Protein AF-0000000076551193 (afdb_homodimer)

Nearest PDB structures (foldseek):
  9kbq-assembly1_B  TM=9.396E-01  e=3.773E-13  Acinetobacter baumannii
  6et6-assembly1_A  TM=8.374E-01  e=7.323E-13  Acinetobacter baumannii
  3hde-assembly2_C  TM=8.849E-01  e=1.249E-10  Enterobacteria phage P21
  4zpu-assembly1_A  TM=8.899E-01  e=4.452E-10  Escherichia coli K-12
  3hde-assembly2_D  TM=8.073E-01  e=5.065E-09  Enterobacteria phage P21

Solvent-accessible surface area (backbone atoms only — not comparable to full-atom values): 15843 Å² total; per-residue (Å²): 116,60,82,75,73,87,42,70,70,29,50,52,53,45,58,35,50,45,23,76,37,52,54,35,41,63,45,99,86,62,49,32,31,30,26,70,64,46,63,53,94,87,44,41,87,81,41,64,57,55,70,69,53,32,51,55,47,46,60,59,66,42,45,63,24,42,51,43,48,28,68,71,46,74,41,93,73,51,66,31,37,50,17,25,49,26,45,50,21,62,76,64,32,60,68,54,47,76,71,29,68,36,45,52,26,43,50,70,63,38,53,73,64,21,40,64,41,40,59,75,68,20,51,60,95,86,40,79,35,68,58,40,42,53,50,24,48,50,32,26,50,38,41,69,41,83,112,118,57,82,75,71,86,41,71,70,27,50,53,53,45,59,36,49,48,23,73,38,52,52,36,42,64,47,98,85,62,49,33,30,29,26,70,66,46,64,52,94,86,44,42,87,82,42,67,58,51,71,69,53,31,50,53,48,47,59,60,66,42,45,63,24,43,51,42,46,27,68,70,44,75,42,94,73,51,64,30,36,51,16,25,49,24,46,49,22,62,75,64,32,58,67,55,48,75,71,30,69,37,46,53,25,42,49,70,63,38,52,73,64,20,38,64,41,40,61,76,67,18,52,60,95,86,40,80,36,68,57,39,43,53,48,25,48,51,32,26,49,38,41,69,40,82,112

pLDDT: mean 94.58, std 5.57, range [53.28, 98.81]

Secondary structure (DSSP, 8-state):
-------HHHHHHHHHHH--EEEEEE-TTS-EEEETTB-STT--TT-B--HHHHHHHHHHHTHHHHHHHHHH--S---HHHHHHHHHHHHHH-HHHHHT-HHHHHHHTT-HHHHHHHGGGG-EETTEE-HHHHHHHHHHHHHHHS--/-------HHHHHHHHHHH--EEEEEE-TTS-EEEETTEESTT--TT-B--HHHHHHHHHHHTHHHHHHHHHH--S---HHHHHHHHHHHHHH-HHHHHT-HHHHHHHTT-HHHHHHHGGGG-EETTEE-HHHHHHHHHHHHHHHS--

InterPro domains:
  IPR002196 Glycoside hydrolase, family 24 [PF00959] (15-139)
  IPR023346 Lysozyme-like domain superfamily [SSF53955] (8-144)
  IPR023347 Lysozyme domain superfamily [G3DSA:1.10.530.40] (1-145)
  IPR033907 Endolysin/autolysin [cd00737] (10-143)
  IPR034690 Endolysin T4 type [MF_04110] (2-147)
  IPR051018 Bacteriophage Glycosyl Hydrolase 24 [PTHR38107] (6-143)

Sequence (294 aa):
MANFTYGDAGLALTKNFEGCVLTAYADQGGVWTIGYGHTGPGVHAGLTITQDQADAFLESDVAGSVACVNRLVTANINQNQFDALVDFVFNLGCASLSQSTLLRYVNTGDFADAATQFLRWDHIRGVVISGLTRRRQAEATLFGTAAMANFTYGDAGLALTKNFEGCVLTAYADQGGVWTIGYGHTGPGVHAGLTITQDQADAFLESDVAGSVACVNRLVTANINQNQFDALVDFVFNLGCASLSQSTLLRYVNTGDFADAATQFLRWDHIRGVVISGLTRRRQAEATLFGTAA

Structure (mmCIF, N/CA/C/O backbone):
data_AF-0000000076551193-model_v1
#
loop_
_entity.id
_entity.type
_entity.pdbx_description
1 polymer Lysozyme
#
loop_
_atom_site.group_PDB
_atom_site.id
_atom_site.type_symbol
_atom_site.label_atom_id
_atom_site.label_alt_id
_atom_site.label_comp_id
_atom_site.label_asym_id
_atom_site.label_entity_id
_atom_site.label_seq_id
_atom_site.pdbx_PDB_ins_code
_atom_site.Cartn_x
_atom_site.Cartn_y
_atom_site.Cartn_z
_atom_site.occupancy
_atom_site.B_iso_or_equiv
_atom_site.auth_seq_id
_atom_site.auth_comp_id
_atom_site.auth_asym_id
_atom_site.auth_atom_id
_atom_site.pdbx_PDB_model_num
ATOM 1 N N . MET A 1 1 ? 0.355 -25.188 -21.297 1 53.28 1 MET A N 1
ATOM 2 C CA . MET A 1 1 ? 0.498 -23.859 -20.703 1 53.28 1 MET A CA 1
ATOM 3 C C . MET A 1 1 ? -0.701 -23.531 -19.812 1 53.28 1 MET A C 1
ATOM 5 O O . MET A 1 1 ? -1.839 -23.859 -20.156 1 53.28 1 MET A O 1
ATOM 9 N N . ALA A 1 2 ? -0.545 -23.391 -18.453 1 64.75 2 ALA A N 1
ATOM 10 C CA . ALA A 1 2 ? -1.722 -23.156 -17.625 1 64.75 2 ALA A CA 1
ATOM 11 C C . ALA A 1 2 ? -2.52 -21.953 -18.125 1 64.75 2 ALA A C 1
ATOM 13 O O . ALA A 1 2 ? -1.968 -21.062 -18.781 1 64.75 2 ALA A O 1
ATOM 14 N N . ASN A 1 3 ? -3.787 -22.031 -18.328 1 88.62 3 ASN A N 1
ATOM 15 C CA . ASN A 1 3 ? -4.684 -20.984 -18.812 1 88.62 3 ASN A CA 1
ATOM 16 C C . ASN A 1 3 ? -5.586 -20.438 -17.719 1 88.62 3 ASN A C 1
ATOM 18 O O . ASN A 1 3 ? -6.805 -20.375 -17.875 1 88.62 3 ASN A O 1
ATOM 22 N N . PHE A 1 4 ? -4.875 -20.047 -16.672 1 96.19 4 PHE A N 1
ATOM 23 C CA . PHE A 1 4 ? -5.652 -19.5 -15.57 1 96.19 4 PHE A CA 1
ATOM 24 C C . PHE A 1 4 ? -6.09 -18.078 -15.859 1 96.19 4 PHE A C 1
ATOM 26 O O . PHE A 1 4 ? -5.492 -17.391 -16.703 1 96.19 4 PHE A O 1
ATOM 33 N N . THR A 1 5 ? -7.199 -17.734 -15.219 1 96.75 5 THR A N 1
ATOM 34 C CA . THR A 1 5 ? -7.613 -16.344 -15.109 1 96.75 5 THR A CA 1
ATOM 35 C C . THR A 1 5 ? -7.453 -15.844 -13.68 1 96.75 5 THR A C 1
ATOM 37 O O . THR A 1 5 ? -7.418 -16.641 -12.734 1 96.75 5 THR A O 1
ATOM 40 N N . TYR A 1 6 ? -7.277 -14.555 -13.633 1 96.62 6 TYR A N 1
ATOM 41 C CA . TYR A 1 6 ? -7.102 -13.984 -12.305 1 96.62 6 TYR A CA 1
ATOM 42 C C . TYR A 1 6 ? -8.383 -14.109 -11.484 1 96.62 6 TYR A C 1
ATOM 44 O O . TYR A 1 6 ? -9.453 -13.672 -11.914 1 96.62 6 TYR A O 1
ATOM 52 N N . GLY A 1 7 ? -8.258 -14.75 -10.328 1 96.38 7 GLY A N 1
ATOM 53 C CA . GLY A 1 7 ? -9.438 -15.062 -9.531 1 96.38 7 GLY A CA 1
ATOM 54 C C . GLY A 1 7 ? -9.805 -13.961 -8.555 1 96.38 7 GLY A C 1
ATOM 55 O O . GLY A 1 7 ? -9.078 -12.977 -8.422 1 96.38 7 GLY A O 1
ATOM 56 N N . ASP A 1 8 ? -10.914 -14.18 -7.816 1 94.94 8 ASP A N 1
ATOM 57 C CA . ASP A 1 8 ? -11.445 -13.195 -6.879 1 94.94 8 ASP A CA 1
ATOM 58 C C . ASP A 1 8 ? -10.492 -12.984 -5.703 1 94.94 8 ASP A C 1
ATOM 60 O O . ASP A 1 8 ? -10.344 -11.867 -5.211 1 94.94 8 ASP A O 1
ATOM 64 N N . ALA A 1 9 ? -9.859 -14.062 -5.25 1 95.88 9 ALA A N 1
ATOM 65 C CA . ALA A 1 9 ? -8.93 -13.953 -4.125 1 95.88 9 ALA A CA 1
ATOM 66 C C . ALA A 1 9 ? -7.719 -13.102 -4.488 1 95.88 9 ALA A C 1
ATOM 68 O O . ALA A 1 9 ? -7.258 -12.297 -3.676 1 95.88 9 ALA A O 1
ATOM 69 N N . GLY A 1 10 ? -7.219 -13.32 -5.699 1 96.56 10 GLY A N 1
ATOM 70 C CA . GLY A 1 10 ? -6.113 -12.5 -6.176 1 96.56 10 GLY A CA 1
ATOM 71 C C . GLY A 1 10 ? -6.477 -11.031 -6.309 1 96.56 10 GLY A C 1
ATOM 72 O O . GLY A 1 10 ? -5.719 -10.156 -5.875 1 96.56 10 GLY A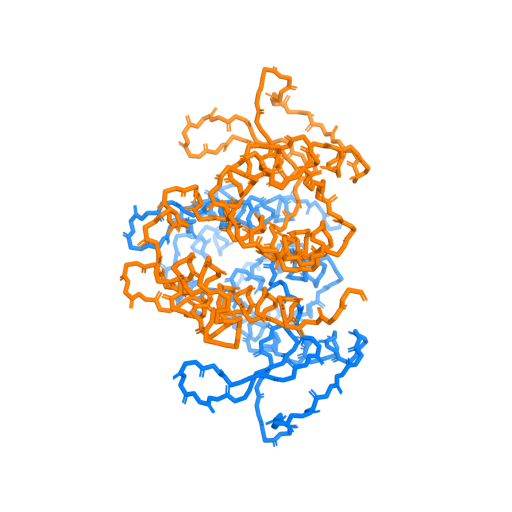 O 1
ATOM 73 N N . LEU A 1 11 ? -7.66 -10.836 -6.867 1 95 11 LEU A N 1
ATOM 74 C CA . LEU A 1 11 ? -8.125 -9.461 -7.047 1 95 11 LEU A CA 1
ATOM 75 C C . LEU A 1 11 ? -8.297 -8.773 -5.703 1 95 11 LEU A C 1
ATOM 77 O O . LEU A 1 11 ? -7.91 -7.609 -5.543 1 95 11 LEU A O 1
ATOM 81 N N . ALA A 1 12 ? -8.852 -9.43 -4.758 1 93.56 12 ALA A N 1
ATOM 82 C CA . ALA A 1 12 ? -9.023 -8.875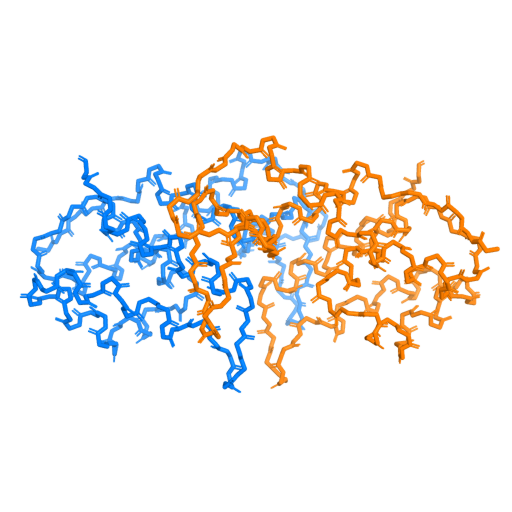 -3.414 1 93.56 12 ALA A CA 1
ATOM 83 C C . ALA A 1 12 ? -7.676 -8.547 -2.779 1 93.56 12 ALA A C 1
ATOM 85 O O . ALA A 1 12 ? -7.523 -7.508 -2.137 1 93.56 12 ALA A O 1
ATOM 86 N N . LEU A 1 13 ? -6.73 -9.398 -2.982 1 94.62 13 LEU A N 1
ATOM 87 C CA . LEU A 1 13 ? -5.387 -9.188 -2.459 1 94.62 13 LEU A CA 1
ATOM 88 C C . LEU A 1 13 ? -4.762 -7.934 -3.062 1 94.62 13 LEU A C 1
ATOM 90 O O . LEU A 1 13 ? -4.246 -7.082 -2.334 1 94.62 13 LEU A O 1
ATOM 94 N N . THR A 1 14 ? -4.852 -7.773 -4.371 1 94.88 14 THR A N 1
ATOM 95 C CA . THR A 1 14 ? -4.266 -6.629 -5.059 1 94.88 14 THR A CA 1
ATOM 96 C C . THR A 1 14 ? -4.926 -5.332 -4.598 1 94.88 14 THR A C 1
ATOM 98 O O . THR A 1 14 ? -4.238 -4.355 -4.285 1 94.88 14 THR A O 1
ATOM 101 N N . LYS A 1 15 ? -6.199 -5.309 -4.461 1 92.31 15 LYS A N 1
ATOM 102 C CA . LYS A 1 15 ? -6.934 -4.113 -4.051 1 92.31 15 LYS A CA 1
ATOM 103 C C . LYS A 1 15 ? -6.57 -3.707 -2.627 1 92.31 15 LYS A C 1
ATOM 105 O O . LYS A 1 15 ? -6.531 -2.516 -2.307 1 92.31 15 LYS A O 1
ATOM 110 N N . ASN A 1 16 ? -6.277 -4.688 -1.853 1 90 16 ASN A N 1
ATOM 111 C CA . ASN A 1 16 ? -5.949 -4.469 -0.448 1 90 16 ASN A CA 1
ATOM 112 C C . ASN A 1 16 ? -4.645 -3.691 -0.293 1 90 16 ASN A C 1
ATOM 114 O O . ASN A 1 16 ? -4.469 -2.959 0.681 1 90 16 ASN A O 1
ATOM 118 N N . PHE A 1 17 ? -3.732 -3.77 -1.259 1 89.56 17 PHE A N 1
ATOM 119 C CA . PHE A 1 17 ? -2.391 -3.246 -1.032 1 89.56 17 PHE A CA 1
ATOM 120 C C . PHE A 1 17 ? -2.092 -2.092 -1.981 1 89.56 17 PHE A C 1
ATOM 122 O O . PHE A 1 17 ? -1.15 -1.329 -1.762 1 89.56 17 PHE A O 1
ATOM 129 N N . GLU A 1 18 ? -2.748 -1.893 -3.068 1 83.75 18 GLU A N 1
ATOM 130 C CA . GLU A 1 18 ? -2.383 -0.887 -4.062 1 83.75 18 GLU A CA 1
ATOM 131 C C . GLU A 1 18 ? -2.902 0.492 -3.668 1 83.75 18 GLU A C 1
ATOM 133 O O . GLU A 1 18 ? -2.338 1.513 -4.066 1 83.75 18 GLU A O 1
ATOM 138 N N . GLY A 1 19 ? -3.84 0.679 -2.844 1 87.75 19 GLY A N 1
ATOM 139 C CA . GLY A 1 19 ? -4.57 1.922 -2.66 1 87.75 19 GLY A CA 1
ATOM 140 C C . GLY A 1 19 ? -5.238 2.414 -3.93 1 87.75 19 GLY A C 1
ATOM 141 O O . GLY A 1 19 ? -4.777 2.119 -5.035 1 87.75 19 GLY A O 1
ATOM 142 N N . CYS A 1 20 ? -6.293 3.113 -3.857 1 91.75 20 CYS A N 1
ATOM 143 C CA . CYS A 1 20 ? -7.098 3.553 -4.992 1 91.75 20 CYS A CA 1
ATOM 144 C C . CYS A 1 20 ? -7.359 5.051 -4.926 1 91.75 20 CYS A C 1
ATOM 146 O O . CYS A 1 20 ? -7.672 5.586 -3.859 1 91.75 20 CYS A O 1
ATOM 148 N N . VAL A 1 21 ? -7.082 5.734 -6.062 1 93.38 21 VAL A N 1
ATOM 149 C CA . VAL A 1 21 ? -7.379 7.156 -6.195 1 93.38 21 VAL A CA 1
ATOM 150 C C . VAL A 1 21 ? -8.391 7.367 -7.32 1 93.38 21 VAL A C 1
ATOM 152 O O . VAL A 1 21 ? -8.102 7.078 -8.484 1 93.38 21 VAL A O 1
ATOM 155 N N . LEU A 1 22 ? -9.539 7.969 -6.984 1 94.75 22 LEU A N 1
ATOM 156 C CA . LEU A 1 22 ? -10.648 7.977 -7.934 1 94.75 22 LEU A CA 1
ATOM 157 C C . LEU A 1 22 ? -10.641 9.258 -8.766 1 94.75 22 LEU A C 1
ATOM 159 O O . LEU A 1 22 ? -11.484 9.43 -9.648 1 94.75 22 LEU A O 1
ATOM 163 N N . THR A 1 23 ? -9.688 10.086 -8.508 1 93.94 23 THR A N 1
ATOM 164 C CA . THR A 1 23 ? -9.461 11.273 -9.328 1 93.94 23 THR A CA 1
ATOM 165 C C . THR A 1 23 ? -8.078 11.234 -9.961 1 93.94 23 THR A C 1
ATOM 167 O O . THR A 1 23 ? -7.074 11 -9.281 1 93.94 23 THR A O 1
ATOM 170 N N . ALA A 1 24 ? -8.07 11.484 -11.289 1 96 24 ALA A N 1
ATOM 171 C CA . ALA A 1 24 ? -6.809 11.383 -12.016 1 96 24 ALA A CA 1
ATOM 172 C C . ALA A 1 24 ? -5.797 12.406 -11.516 1 96 24 ALA A C 1
ATOM 174 O O . ALA A 1 24 ? -6.168 13.516 -11.133 1 96 24 ALA A O 1
ATOM 175 N N . TYR A 1 25 ? -4.59 11.992 -11.539 1 92 25 TYR A N 1
ATOM 176 C CA . TYR A 1 25 ? -3.482 12.875 -11.172 1 92 25 TYR A CA 1
ATOM 177 C C . TYR A 1 25 ? -2.275 12.633 -12.07 1 92 25 TYR A C 1
ATOM 179 O O . TYR A 1 25 ? -2.133 11.555 -12.648 1 92 25 TYR A O 1
ATOM 187 N N . ALA A 1 26 ? -1.478 13.625 -12.219 1 91.5 26 ALA A N 1
ATOM 188 C CA . ALA A 1 26 ? -0.229 13.461 -12.961 1 91.5 26 ALA A CA 1
ATOM 189 C C . ALA A 1 26 ? 0.893 12.977 -12.047 1 91.5 26 ALA A C 1
ATOM 191 O O . ALA A 1 26 ? 1.192 13.617 -11.031 1 91.5 26 ALA A O 1
ATOM 192 N N . ASP A 1 27 ? 1.504 11.875 -12.469 1 87.06 27 ASP A N 1
ATOM 193 C CA . ASP A 1 27 ? 2.619 11.398 -11.656 1 87.06 27 ASP A CA 1
ATOM 194 C C . ASP A 1 27 ? 3.875 12.234 -11.906 1 87.06 27 ASP A C 1
ATOM 196 O O . ASP A 1 27 ? 3.809 13.297 -12.516 1 87.06 27 ASP A O 1
ATOM 200 N N . GLN A 1 28 ? 4.969 11.836 -11.344 1 80.94 28 GLN A N 1
ATOM 201 C CA . GLN A 1 28 ? 6.188 12.633 -11.406 1 80.94 28 GLN A CA 1
ATOM 202 C C . GLN A 1 28 ? 6.684 12.766 -12.844 1 80.94 28 GLN A C 1
ATOM 204 O O . GLN A 1 28 ? 7.387 13.719 -13.18 1 80.94 28 GLN A O 1
ATOM 209 N N . GLY A 1 29 ? 6.297 11.805 -13.703 1 84.62 29 GLY A N 1
ATOM 210 C CA . GLY A 1 29 ? 6.672 11.844 -15.109 1 84.62 29 GLY A CA 1
ATOM 211 C C . GLY A 1 29 ? 5.66 12.562 -15.977 1 84.62 29 GLY A C 1
ATOM 212 O O . GLY A 1 29 ? 5.832 12.664 -17.188 1 84.62 29 GLY A O 1
ATOM 213 N N . GLY A 1 30 ? 4.617 12.992 -15.367 1 89.44 30 GLY A N 1
ATOM 214 C CA . GLY A 1 30 ? 3.59 13.711 -16.094 1 89.44 30 GLY A CA 1
ATOM 215 C C . GLY A 1 30 ? 2.537 12.797 -16.703 1 89.44 30 GLY A C 1
ATOM 216 O O . GLY A 1 30 ? 1.694 13.25 -17.484 1 89.44 30 GLY A O 1
ATOM 217 N N . VAL A 1 31 ? 2.633 11.586 -16.391 1 92.56 31 VAL A N 1
ATOM 218 C CA . VAL A 1 31 ? 1.66 10.633 -16.922 1 92.56 31 VAL A CA 1
ATOM 219 C C . VAL A 1 31 ? 0.422 10.617 -16.031 1 92.56 31 VAL A C 1
ATOM 221 O O . VAL A 1 31 ? 0.525 10.414 -14.812 1 92.56 31 VAL A O 1
ATOM 224 N N . TRP A 1 32 ? -0.716 10.836 -16.625 1 95.56 32 TRP A N 1
ATOM 225 C CA . TRP A 1 32 ? -1.964 10.805 -15.867 1 95.56 32 TRP A CA 1
ATOM 226 C C . TRP A 1 32 ? -2.305 9.383 -15.43 1 95.56 32 TRP A C 1
ATOM 228 O O . TRP A 1 32 ? -2.264 8.453 -16.234 1 95.56 32 TRP A O 1
ATOM 238 N N . THR A 1 33 ? -2.586 9.25 -14.125 1 95.12 33 THR A N 1
ATOM 239 C CA . THR A 1 33 ? -2.814 7.973 -13.461 1 95.12 33 THR A CA 1
ATOM 240 C C . THR A 1 33 ? -4.117 8 -12.664 1 95.12 33 THR A C 1
ATOM 242 O O . THR A 1 33 ? -4.535 9.055 -12.188 1 95.12 33 THR A O 1
ATOM 245 N N . ILE A 1 34 ? -4.82 6.848 -12.617 1 95.75 34 ILE A N 1
ATOM 246 C CA . ILE A 1 34 ? -6.086 6.812 -11.891 1 95.75 34 ILE A CA 1
ATOM 247 C C . ILE A 1 34 ? -6.344 5.398 -11.383 1 95.75 34 ILE A C 1
ATOM 249 O O . ILE A 1 34 ? -5.727 4.438 -11.852 1 95.75 34 ILE A O 1
ATOM 253 N N . GLY A 1 35 ? -7.203 5.305 -10.336 1 94.94 35 GLY A N 1
ATOM 254 C CA . GLY A 1 35 ? -7.508 3.994 -9.781 1 94.94 35 GLY A CA 1
ATOM 255 C C . GLY A 1 35 ? -6.328 3.357 -9.078 1 94.94 35 GLY A C 1
ATOM 256 O O . GLY A 1 35 ? -5.703 3.979 -8.211 1 94.94 35 GLY A O 1
ATOM 257 N N . TYR A 1 36 ? -6.07 2.143 -9.453 1 93.38 36 TYR A N 1
ATOM 258 C CA . TYR A 1 36 ? -5 1.37 -8.828 1 93.38 36 TYR A CA 1
ATOM 259 C C . TYR A 1 36 ? -3.693 1.528 -9.586 1 93.38 36 TYR A C 1
ATOM 261 O O . TYR A 1 36 ? -2.859 0.62 -9.602 1 93.38 36 TYR A O 1
ATOM 269 N N . GLY A 1 37 ? -3.641 2.701 -10.43 1 92.12 37 GLY A N 1
ATOM 270 C CA . GLY A 1 37 ? -2.443 2.969 -11.211 1 92.12 37 GLY A CA 1
ATOM 271 C C . GLY A 1 37 ? -2.672 2.873 -12.703 1 92.12 37 GLY A C 1
ATOM 272 O O . GLY A 1 37 ? -1.719 2.795 -13.484 1 92.12 37 GLY A O 1
ATOM 273 N N . HIS A 1 38 ? -3.9 2.885 -13.047 1 94.81 38 HIS A N 1
ATOM 274 C CA . HIS A 1 38 ? -4.277 2.781 -14.453 1 94.81 38 HIS A CA 1
ATOM 275 C C . HIS A 1 38 ? -3.869 4.031 -15.227 1 94.81 38 HIS A C 1
ATOM 277 O O . HIS A 1 38 ? -4.102 5.152 -14.766 1 94.81 38 HIS A O 1
ATOM 283 N N . THR A 1 39 ? -3.178 3.799 -16.359 1 95.12 39 TH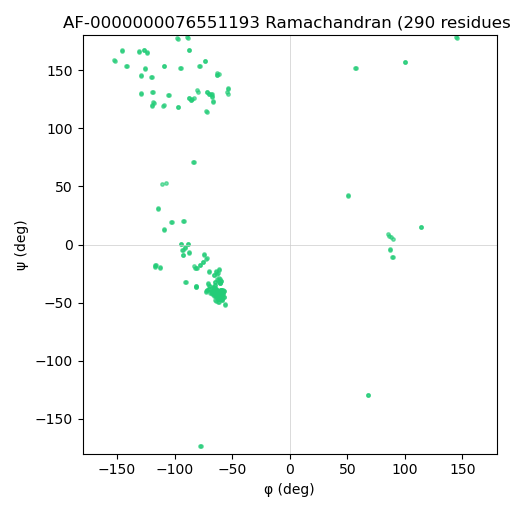R A N 1
ATOM 284 C CA . THR A 1 39 ? -2.791 4.871 -17.266 1 95.12 39 THR A CA 1
ATOM 285 C C . THR A 1 39 ? -3.258 4.574 -18.688 1 95.12 39 THR A C 1
ATOM 287 O O . THR A 1 39 ? -3.736 3.475 -18.969 1 95.12 39 THR A O 1
ATOM 290 N N . GLY A 1 40 ? -3.193 5.59 -19.578 1 93.62 40 GLY A N 1
ATOM 291 C CA . GLY A 1 40 ? -3.572 5.426 -20.969 1 93.62 40 GLY A CA 1
ATOM 292 C C . GLY A 1 40 ? -4.242 6.652 -21.562 1 93.62 40 GLY A C 1
ATOM 293 O O . GLY A 1 40 ? -4.445 7.648 -20.859 1 93.62 40 GLY A O 1
ATOM 294 N N . PRO A 1 41 ? -4.582 6.594 -22.797 1 93.5 41 PRO A N 1
ATOM 295 C CA . PRO A 1 41 ? -5.121 7.75 -23.516 1 93.5 41 PRO A CA 1
ATOM 296 C C . PRO A 1 41 ? -6.434 8.258 -22.922 1 93.5 41 PRO A C 1
ATOM 298 O O . PRO A 1 41 ? -6.762 9.438 -23.047 1 93.5 41 PRO A O 1
ATOM 301 N N . GLY A 1 42 ? -7.098 7.477 -22.25 1 94.62 42 GLY A N 1
ATOM 302 C CA . GLY A 1 42 ? -8.375 7.879 -21.688 1 94.62 42 GLY A CA 1
ATOM 303 C C . GLY A 1 42 ? -8.25 8.539 -20.312 1 94.62 42 GLY A C 1
ATOM 304 O O . GLY A 1 42 ? -9.227 9.055 -19.781 1 94.62 42 GLY A O 1
ATOM 305 N N . VAL A 1 43 ? -7.09 8.547 -19.75 1 97 43 VAL A N 1
ATOM 306 C CA . VAL A 1 43 ? -6.855 9.141 -18.438 1 97 43 VAL A CA 1
ATOM 307 C C . VAL A 1 43 ? -6.316 10.562 -18.609 1 97 43 VAL A C 1
ATOM 309 O O . VAL A 1 43 ? -5.262 10.766 -19.219 1 97 43 VAL A O 1
ATOM 312 N N . HIS A 1 44 ? -7.023 11.477 -18.141 1 96.56 44 HIS A N 1
ATOM 313 C CA . HIS A 1 44 ? -6.68 12.883 -18.328 1 96.56 44 HIS A CA 1
ATOM 314 C C . HIS A 1 44 ? -7.074 13.711 -17.125 1 96.56 44 HIS A C 1
ATOM 316 O O . HIS A 1 44 ? -7.812 13.242 -16.25 1 96.56 44 HIS A O 1
ATOM 322 N N . ALA A 1 45 ? -6.559 14.938 -17.094 1 94.25 45 ALA A N 1
ATOM 323 C CA . ALA A 1 45 ? -6.863 15.859 -16 1 94.25 45 ALA A CA 1
ATOM 324 C C . ALA A 1 45 ? -8.375 16 -15.812 1 94.25 45 ALA A C 1
ATOM 326 O O . ALA A 1 45 ? -9.117 16.141 -16.781 1 94.25 45 ALA A O 1
ATOM 327 N N . GLY A 1 46 ? -8.781 15.93 -14.508 1 94.81 46 GLY A N 1
ATOM 328 C CA . GLY A 1 46 ? -10.18 16.172 -14.188 1 94.81 46 GLY A CA 1
ATOM 329 C C . GLY A 1 46 ? -11.023 14.906 -14.242 1 94.81 46 GLY A C 1
ATOM 330 O O . GLY A 1 46 ? -12.156 14.898 -13.766 1 94.81 46 GLY A O 1
ATOM 331 N N . LEU A 1 47 ? -10.5 13.844 -14.75 1 96.5 47 LEU A N 1
ATOM 332 C CA . LEU A 1 47 ? -11.242 12.594 -14.812 1 96.5 47 LEU A CA 1
ATOM 333 C C . LEU A 1 47 ? -11.477 12.031 -13.414 1 96.5 47 LEU A C 1
ATOM 335 O O . LEU A 1 47 ? -10.555 11.969 -12.602 1 96.5 47 LEU A O 1
ATOM 339 N N . THR A 1 48 ? -12.695 11.742 -13.117 1 96.88 48 THR A N 1
ATOM 340 C CA . THR A 1 48 ? -13.078 11.008 -11.922 1 96.88 48 THR A CA 1
ATOM 341 C C . THR A 1 48 ? -13.797 9.711 -12.289 1 96.88 48 THR A C 1
ATOM 343 O O . THR A 1 48 ? -14.492 9.648 -13.305 1 96.88 48 THR A O 1
ATOM 346 N N . ILE A 1 49 ? -13.562 8.719 -11.523 1 96.81 49 ILE A N 1
ATOM 347 C CA . ILE A 1 49 ? -14.195 7.434 -11.805 1 96.81 49 ILE A CA 1
ATOM 348 C C . ILE A 1 49 ? -14.844 6.891 -10.531 1 96.81 49 ILE A C 1
ATOM 350 O O . ILE A 1 49 ? -14.594 7.398 -9.438 1 96.81 49 ILE A O 1
ATOM 354 N N . THR A 1 50 ? -15.711 5.867 -10.727 1 96.94 50 THR A N 1
ATOM 355 C CA . THR A 1 50 ? -16.281 5.137 -9.609 1 96.94 50 THR A CA 1
ATOM 356 C C . THR A 1 50 ? -15.375 3.986 -9.188 1 96.94 50 THR A C 1
ATOM 358 O O . THR A 1 50 ? -14.453 3.621 -9.914 1 96.94 50 THR A O 1
ATOM 361 N N . GLN A 1 51 ? -15.672 3.422 -8.008 1 93.38 51 GLN A N 1
ATOM 362 C CA . GLN A 1 51 ? -14.922 2.254 -7.559 1 93.38 51 GLN A CA 1
ATOM 363 C C . GLN A 1 51 ? -15.07 1.093 -8.539 1 93.38 51 GLN A C 1
ATOM 365 O O . GLN A 1 51 ? -14.109 0.364 -8.789 1 93.38 51 GLN A O 1
ATOM 370 N N . ASP A 1 52 ? -16.281 0.912 -9.055 1 95.31 52 ASP A N 1
ATOM 371 C CA . ASP A 1 52 ? -16.516 -0.163 -10.016 1 95.31 52 ASP A CA 1
ATOM 372 C C . ASP A 1 52 ? -15.648 0.004 -11.258 1 95.31 52 ASP A C 1
ATOM 374 O O . ASP A 1 52 ? -15.117 -0.974 -11.789 1 95.31 52 ASP A O 1
ATOM 378 N N . GLN A 1 53 ? -15.516 1.201 -11.68 1 96.5 53 GLN A N 1
ATOM 379 C CA . GLN A 1 53 ? -14.664 1.477 -12.836 1 96.5 53 GLN A CA 1
ATOM 380 C C . GLN A 1 53 ? -13.195 1.218 -12.508 1 96.5 53 GLN A C 1
ATOM 382 O O . GLN A 1 53 ? -12.461 0.661 -13.328 1 96.5 53 GLN A O 1
ATOM 387 N N . ALA A 1 54 ? -12.789 1.633 -11.359 1 95.75 54 ALA A N 1
ATOM 388 C CA . ALA A 1 54 ? -11.422 1.361 -10.922 1 95.75 54 ALA A CA 1
ATOM 389 C C . ALA A 1 54 ? -11.141 -0.138 -10.906 1 95.75 54 ALA A C 1
ATOM 391 O O . ALA A 1 54 ? -10.07 -0.578 -11.336 1 95.75 54 ALA A O 1
ATOM 392 N N . ASP A 1 55 ? -12.18 -0.876 -10.469 1 93.5 55 ASP A N 1
ATOM 393 C CA . ASP A 1 55 ? -12.031 -2.328 -10.414 1 93.5 55 ASP A CA 1
ATOM 394 C C . ASP A 1 55 ? -11.914 -2.916 -11.82 1 93.5 55 ASP A C 1
ATOM 396 O O . ASP A 1 55 ? -11.117 -3.826 -12.055 1 93.5 55 ASP A O 1
ATOM 400 N N . ALA A 1 56 ? -12.656 -2.42 -12.734 1 94.81 56 ALA A N 1
ATOM 401 C CA . ALA A 1 56 ? -12.586 -2.885 -14.117 1 94.81 56 ALA A CA 1
ATOM 402 C C . ALA A 1 56 ? -11.227 -2.562 -14.734 1 94.81 56 ALA A C 1
ATOM 404 O O . ALA A 1 56 ? -10.664 -3.379 -15.469 1 94.81 56 ALA A O 1
ATOM 405 N N . PHE A 1 57 ? -10.68 -1.341 -14.453 1 95.94 57 PHE A N 1
ATOM 406 C CA . PHE A 1 57 ? -9.344 -0.98 -14.922 1 95.94 57 PHE A CA 1
ATOM 407 C C . PHE A 1 57 ? -8.305 -1.949 -14.375 1 95.94 57 PHE A C 1
ATOM 409 O O . PHE A 1 57 ? -7.406 -2.381 -15.102 1 95.94 57 PHE A O 1
ATOM 416 N N . LEU A 1 58 ? -8.484 -2.287 -13.102 1 94.94 58 LEU A N 1
ATOM 417 C CA . LEU A 1 58 ? -7.523 -3.195 -12.477 1 94.94 58 LEU A CA 1
ATOM 418 C C . LEU A 1 58 ? -7.531 -4.555 -13.172 1 94.94 58 LEU A C 1
ATOM 420 O O . LEU A 1 58 ? -6.469 -5.133 -13.422 1 94.94 58 LEU A O 1
ATOM 424 N N . GLU A 1 59 ? -8.695 -5.055 -13.508 1 94.12 59 GLU A N 1
ATOM 425 C CA . GLU A 1 59 ? -8.805 -6.336 -14.195 1 94.12 59 GLU A CA 1
ATOM 426 C C . GLU A 1 59 ? -8.062 -6.309 -15.531 1 94.12 59 GLU A C 1
ATOM 428 O O . GLU A 1 59 ? -7.402 -7.281 -15.906 1 94.12 59 GLU A O 1
ATOM 433 N N . SER A 1 60 ? -8.188 -5.207 -16.172 1 95 60 SER A N 1
ATOM 434 C CA . SER A 1 60 ? -7.477 -5.059 -17.438 1 95 60 SER A CA 1
ATOM 435 C C . SER A 1 60 ? -5.977 -4.914 -17.219 1 95 60 SER A C 1
ATOM 437 O O . SER A 1 60 ? -5.176 -5.473 -17.969 1 95 60 SER A O 1
ATOM 439 N N . ASP A 1 61 ? -5.613 -4.211 -16.219 1 95.44 61 ASP A N 1
ATOM 440 C CA . ASP A 1 61 ? -4.219 -3.873 -15.961 1 95.44 61 ASP A CA 1
ATOM 441 C C . ASP A 1 61 ? -3.428 -5.105 -15.523 1 95.44 61 ASP A C 1
ATOM 443 O O . ASP A 1 61 ? -2.207 -5.148 -15.68 1 95.44 61 ASP A O 1
ATOM 447 N N . VAL A 1 62 ? -4.133 -6.121 -14.992 1 96.88 62 VAL A N 1
ATOM 448 C CA . VAL A 1 62 ? -3.412 -7.285 -14.492 1 96.88 62 VAL A CA 1
ATOM 449 C C . VAL A 1 62 ? -3.215 -8.297 -15.617 1 96.88 62 VAL A C 1
ATOM 451 O O . VAL A 1 62 ? -2.576 -9.336 -15.422 1 96.88 62 VAL A O 1
ATOM 454 N N . ALA A 1 63 ? -3.662 -8.047 -16.844 1 96.56 63 ALA A N 1
ATOM 455 C CA . ALA A 1 63 ? -3.615 -8.992 -17.953 1 96.56 63 ALA A CA 1
ATOM 456 C C . ALA A 1 63 ? -2.176 -9.375 -18.281 1 96.56 63 ALA A C 1
ATOM 458 O O . ALA A 1 63 ? -1.887 -10.531 -18.594 1 96.56 63 ALA A O 1
ATOM 459 N N . GLY A 1 64 ? -1.287 -8.414 -18.281 1 97.25 64 GLY A N 1
ATOM 460 C CA . GLY A 1 64 ? 0.114 -8.711 -18.531 1 97.25 64 GLY A CA 1
ATOM 461 C C . GLY A 1 64 ? 0.723 -9.633 -17.484 1 97.25 64 GLY A C 1
ATOM 462 O O . GLY A 1 64 ? 1.504 -10.523 -17.812 1 97.25 64 GLY A O 1
ATOM 463 N N . SER A 1 65 ? 0.354 -9.391 -16.25 1 98.19 65 SER A N 1
ATOM 464 C CA . SER A 1 65 ? 0.827 -10.25 -15.164 1 98.19 65 SER A CA 1
ATOM 465 C C . SER A 1 65 ? 0.276 -11.664 -15.297 1 98.19 65 SER A C 1
ATOM 467 O O . SER A 1 65 ? 0.998 -12.641 -15.078 1 98.19 65 SER A O 1
ATOM 469 N N . VAL A 1 66 ? -1.029 -11.719 -15.672 1 98.38 66 VAL A N 1
ATOM 470 C CA . VAL A 1 66 ? -1.673 -13.008 -15.891 1 98.38 66 VAL A CA 1
ATOM 471 C C . VAL A 1 66 ? -0.945 -13.766 -17 1 98.38 66 VAL A C 1
ATOM 473 O O . VAL A 1 66 ? -0.589 -14.93 -16.844 1 98.38 66 VAL A O 1
ATOM 476 N N . ALA A 1 67 ? -0.668 -13.102 -18.062 1 98.19 67 ALA A N 1
ATOM 477 C CA . ALA A 1 67 ? 0.02 -13.719 -19.203 1 98.19 67 ALA A CA 1
ATOM 478 C C . ALA A 1 67 ? 1.423 -14.172 -18.812 1 98.19 67 ALA A C 1
ATOM 480 O O . ALA A 1 67 ? 1.863 -15.258 -19.203 1 98.19 67 ALA A O 1
ATOM 481 N N . CYS A 1 68 ? 2.076 -13.391 -18.047 1 98.5 68 CYS A N 1
ATOM 482 C CA . CYS A 1 68 ? 3.43 -13.695 -17.594 1 98.5 68 CYS A CA 1
ATOM 483 C C . CYS A 1 68 ? 3.451 -14.969 -16.766 1 98.5 68 CYS A C 1
ATOM 485 O O . CYS A 1 68 ? 4.25 -15.875 -17.031 1 98.5 68 CYS A O 1
ATOM 487 N N . VAL A 1 69 ? 2.549 -15.023 -15.797 1 98.69 69 VAL A N 1
ATOM 488 C CA . VAL A 1 69 ? 2.525 -16.188 -14.914 1 98.69 69 VAL A CA 1
ATOM 489 C C . VAL A 1 69 ? 2.129 -17.422 -15.703 1 98.69 69 VAL A C 1
ATOM 491 O O . VAL A 1 69 ? 2.727 -18.5 -15.539 1 98.69 69 VAL A O 1
ATOM 494 N N . ASN A 1 70 ? 1.176 -17.297 -16.625 1 98.56 70 ASN A N 1
ATOM 495 C CA . ASN A 1 70 ? 0.771 -18.422 -17.469 1 98.56 70 ASN A CA 1
ATOM 496 C C . ASN A 1 70 ? 1.926 -18.906 -18.328 1 98.56 70 ASN A C 1
ATOM 498 O O . ASN A 1 70 ? 2.035 -20.109 -18.594 1 98.56 70 ASN A O 1
ATOM 502 N N . ARG A 1 71 ? 2.781 -18.031 -18.672 1 98.19 71 ARG A N 1
ATOM 503 C CA . ARG A 1 71 ? 3.906 -18.391 -19.531 1 98.19 71 ARG A CA 1
ATOM 504 C C . ARG A 1 71 ? 5.027 -19.031 -18.734 1 98.19 71 ARG A C 1
ATOM 506 O O . ARG A 1 71 ? 5.641 -20 -19.188 1 98.19 71 ARG A O 1
ATOM 513 N N . LEU A 1 72 ? 5.277 -18.609 -17.531 1 98.44 72 LEU A N 1
ATOM 514 C CA . LEU A 1 72 ? 6.484 -18.969 -16.797 1 98.44 72 LEU A CA 1
ATOM 515 C C . LEU A 1 72 ? 6.254 -20.234 -15.961 1 98.44 72 LEU A C 1
ATOM 517 O O . LEU A 1 72 ? 7.191 -20.984 -15.695 1 98.44 72 LEU A O 1
ATOM 521 N N . VAL A 1 73 ? 5.004 -20.391 -15.5 1 98.5 73 VAL A N 1
ATOM 522 C CA . VAL A 1 73 ? 4.734 -21.5 -14.594 1 98.5 73 VAL A CA 1
ATOM 523 C C . VAL A 1 73 ? 4.422 -22.766 -15.398 1 98.5 73 VAL A C 1
ATOM 525 O O . VAL A 1 73 ? 3.506 -22.766 -16.219 1 98.5 73 VAL A O 1
ATOM 528 N N . THR A 1 74 ? 5.184 -23.812 -15.109 1 97.81 74 THR A N 1
ATOM 529 C CA . THR A 1 74 ? 5.027 -25.047 -15.859 1 97.81 74 THR A CA 1
ATOM 530 C C . THR A 1 74 ? 4.477 -26.156 -14.969 1 97.81 74 THR A C 1
ATOM 532 O O . THR A 1 74 ? 3.988 -27.172 -15.461 1 97.81 74 THR A O 1
ATOM 535 N N . ALA A 1 75 ? 4.594 -26.016 -13.688 1 97.31 75 ALA A N 1
ATOM 536 C CA . ALA A 1 75 ? 4.07 -27 -12.758 1 97.31 75 ALA A CA 1
ATOM 537 C C . ALA A 1 75 ? 2.549 -26.938 -12.672 1 97.31 75 ALA A C 1
ATOM 539 O O . ALA A 1 75 ? 1.947 -25.938 -13.078 1 97.31 75 ALA A O 1
ATOM 540 N N . ASN A 1 76 ? 1.96 -28.031 -12.234 1 96.69 76 ASN A N 1
ATOM 541 C CA . ASN A 1 76 ? 0.541 -27.984 -11.898 1 96.69 76 ASN A CA 1
ATOM 542 C C . ASN A 1 76 ? 0.289 -27.219 -10.609 1 96.69 76 ASN A C 1
ATOM 544 O O . ASN A 1 76 ? 0.725 -27.641 -9.531 1 96.69 76 ASN A O 1
ATOM 548 N N . ILE A 1 77 ? -0.403 -26.109 -10.773 1 97.75 77 ILE A N 1
ATOM 549 C CA . ILE A 1 77 ? -0.688 -25.312 -9.594 1 97.75 77 ILE A CA 1
ATOM 550 C C . ILE A 1 77 ? -2.195 -25.094 -9.461 1 97.75 77 ILE A C 1
ATOM 552 O O . ILE A 1 77 ? -2.957 -25.438 -10.375 1 97.75 77 ILE A O 1
ATOM 556 N N . ASN A 1 78 ? -2.6 -24.656 -8.266 1 97.56 78 ASN A N 1
ATOM 557 C CA . ASN A 1 78 ? -4.012 -24.344 -8.07 1 97.56 78 ASN A CA 1
ATOM 558 C C . ASN A 1 78 ? -4.285 -22.859 -8.234 1 97.56 78 ASN A C 1
ATOM 560 O O . ASN A 1 78 ? -3.363 -22.062 -8.461 1 97.56 78 ASN A O 1
ATOM 564 N N . GLN A 1 79 ? -5.559 -22.406 -8.148 1 98 79 GLN A N 1
ATOM 565 C CA . GLN A 1 79 ? -5.996 -21.047 -8.43 1 98 79 GLN A CA 1
ATOM 566 C C . GLN A 1 79 ? -5.375 -20.062 -7.445 1 98 79 GLN A C 1
ATOM 568 O O . GLN A 1 79 ? -4.984 -18.953 -7.828 1 98 79 GLN A O 1
ATOM 573 N N . ASN A 1 80 ? -5.27 -20.4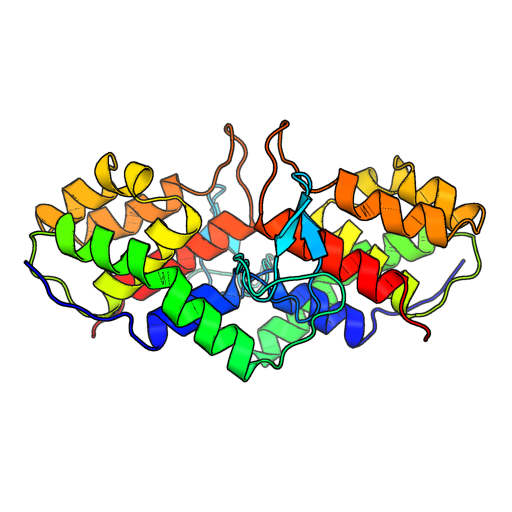38 -6.16 1 98.38 80 ASN A N 1
ATOM 574 C CA . ASN A 1 80 ? -4.707 -19.547 -5.152 1 98.38 80 ASN A CA 1
ATOM 575 C C . ASN A 1 80 ? -3.219 -19.297 -5.383 1 98.38 80 ASN A C 1
ATOM 577 O O . ASN A 1 80 ? -2.725 -18.188 -5.184 1 98.38 80 ASN A O 1
ATOM 581 N N . GLN A 1 81 ? -2.531 -20.391 -5.773 1 98.56 81 GLN A N 1
ATOM 582 C CA . GLN A 1 81 ? -1.12 -20.25 -6.113 1 98.56 81 GLN A CA 1
ATOM 583 C C . GLN A 1 81 ? -0.936 -19.328 -7.312 1 98.56 81 GLN A C 1
ATOM 585 O O . GLN A 1 81 ? -0.082 -18.438 -7.289 1 98.56 81 GLN A O 1
ATOM 590 N N . PHE A 1 82 ? -1.791 -19.531 -8.289 1 98.69 82 PHE A N 1
ATOM 591 C CA . PHE A 1 82 ? -1.761 -18.688 -9.469 1 98.69 82 PHE A CA 1
ATOM 592 C C . PHE A 1 82 ? -2.021 -17.234 -9.094 1 98.69 82 PHE A C 1
ATOM 594 O O . PHE A 1 82 ? -1.267 -16.328 -9.484 1 98.69 82 PHE A O 1
ATOM 601 N N . ASP A 1 83 ? -3.025 -17 -8.266 1 98.56 83 ASP A N 1
ATOM 602 C CA . ASP A 1 83 ? -3.422 -15.656 -7.871 1 98.56 83 ASP A CA 1
ATOM 603 C C . ASP A 1 83 ? -2.299 -14.961 -7.109 1 98.56 83 ASP A C 1
ATOM 605 O O . ASP A 1 83 ? -2.035 -13.773 -7.336 1 98.56 83 ASP A O 1
ATOM 609 N N . ALA A 1 84 ? -1.628 -15.641 -6.234 1 98.62 84 ALA A N 1
ATOM 610 C CA . ALA A 1 84 ? -0.527 -15.07 -5.461 1 98.62 84 ALA A CA 1
ATOM 611 C C . ALA A 1 84 ? 0.625 -14.656 -6.367 1 98.62 84 ALA A C 1
ATOM 613 O O . ALA A 1 84 ? 1.209 -13.586 -6.188 1 98.62 84 ALA A O 1
ATOM 614 N N . LEU A 1 85 ? 0.883 -15.492 -7.348 1 98.81 85 LEU A N 1
ATOM 615 C CA . LEU A 1 85 ? 1.975 -15.203 -8.273 1 98.81 85 LEU A CA 1
ATOM 616 C C . LEU A 1 85 ? 1.626 -14.016 -9.164 1 98.81 85 LEU A C 1
ATOM 618 O O . LEU A 1 85 ? 2.494 -13.203 -9.492 1 98.81 85 LEU A O 1
ATOM 622 N N . VAL A 1 86 ? 0.378 -13.883 -9.547 1 98.56 86 VAL A N 1
ATOM 623 C CA . VAL A 1 86 ? -0.042 -12.758 -10.375 1 98.56 86 VAL A CA 1
ATOM 624 C C . VAL A 1 86 ? 0.107 -11.461 -9.594 1 98.56 86 VAL A C 1
ATOM 626 O O . VAL A 1 86 ? 0.598 -10.461 -10.125 1 98.56 86 VAL A O 1
ATOM 629 N N . ASP A 1 87 ? -0.302 -11.445 -8.328 1 98.06 87 ASP A N 1
ATOM 630 C CA . ASP A 1 87 ? -0.121 -10.25 -7.512 1 98.06 87 ASP A CA 1
ATOM 631 C C . ASP A 1 87 ? 1.356 -9.883 -7.391 1 98.06 87 ASP A C 1
ATOM 633 O O . ASP A 1 87 ? 1.723 -8.711 -7.496 1 98.06 87 ASP A O 1
ATOM 637 N N . PHE A 1 88 ? 2.207 -10.914 -7.219 1 98.44 88 PHE A N 1
ATOM 638 C CA . PHE A 1 88 ? 3.648 -10.734 -7.117 1 98.44 88 PHE A CA 1
ATOM 639 C C . PHE A 1 88 ? 4.199 -10.062 -8.375 1 98.44 88 PHE A C 1
ATOM 641 O O . PHE A 1 88 ? 4.922 -9.07 -8.289 1 98.44 88 PHE A O 1
ATOM 648 N N . VAL A 1 89 ? 3.766 -10.547 -9.539 1 98.06 89 VAL A N 1
ATOM 649 C CA . VAL A 1 89 ? 4.23 -10.008 -10.812 1 98.06 89 VAL A CA 1
ATOM 650 C C . VAL A 1 89 ? 3.666 -8.609 -11.023 1 98.06 89 VAL A C 1
ATOM 652 O O . VAL A 1 89 ? 4.363 -7.719 -11.523 1 98.06 89 VAL A O 1
ATOM 655 N N . PHE A 1 90 ? 2.439 -8.414 -10.625 1 96.19 90 PHE A N 1
ATOM 656 C CA . PHE A 1 90 ? 1.815 -7.105 -10.766 1 96.19 90 PHE A CA 1
ATOM 657 C C . PHE A 1 90 ? 2.598 -6.043 -10 1 96.19 90 PHE A C 1
ATOM 659 O O . PHE A 1 90 ? 2.793 -4.934 -10.5 1 96.19 90 PHE A O 1
ATOM 666 N N . ASN A 1 91 ? 3.082 -6.367 -8.852 1 94.38 91 ASN A N 1
ATOM 667 C CA . ASN A 1 91 ? 3.789 -5.441 -7.973 1 94.38 91 ASN A CA 1
ATOM 668 C C . ASN A 1 91 ? 5.25 -5.289 -8.383 1 94.38 91 ASN A C 1
ATOM 670 O O . ASN A 1 91 ? 5.789 -4.18 -8.375 1 94.38 91 ASN A O 1
ATOM 674 N N . LEU A 1 92 ? 5.922 -6.453 -8.891 1 95.12 92 LEU A N 1
ATOM 675 C CA . LEU A 1 92 ? 7.379 -6.422 -9 1 95.12 92 LEU A CA 1
ATOM 676 C C . LEU A 1 92 ? 7.816 -6.566 -10.453 1 95.12 92 LEU A C 1
ATOM 678 O O . LEU A 1 92 ? 8.977 -6.305 -10.781 1 95.12 92 LEU A O 1
ATOM 682 N N . GLY A 1 93 ? 6.902 -7.039 -11.289 1 95.81 93 GLY A N 1
ATOM 683 C CA . GLY A 1 93 ? 7.23 -7.203 -12.695 1 95.81 93 GLY A CA 1
ATOM 684 C C . GLY A 1 93 ? 7.562 -8.633 -13.062 1 95.81 93 GLY A C 1
ATOM 685 O O . GLY A 1 93 ? 8.031 -9.406 -12.227 1 95.81 93 GLY A O 1
ATOM 686 N N . CYS A 1 94 ? 7.406 -8.914 -14.328 1 97.94 94 CYS A N 1
ATOM 687 C CA . CYS A 1 94 ? 7.605 -10.25 -14.875 1 97.94 94 CYS A CA 1
ATOM 688 C C . CYS A 1 94 ? 9.062 -10.68 -14.742 1 97.94 94 CYS A C 1
ATOM 690 O O . CYS A 1 94 ? 9.352 -11.844 -14.477 1 97.94 94 CYS A O 1
ATOM 692 N N . ALA A 1 95 ? 9.969 -9.758 -14.867 1 97.75 95 ALA A N 1
ATOM 693 C CA . ALA A 1 95 ? 11.391 -10.062 -14.789 1 97.75 95 ALA A CA 1
ATOM 694 C C . ALA A 1 95 ? 11.773 -10.578 -13.406 1 97.75 95 ALA A C 1
ATOM 696 O O . ALA A 1 95 ? 12.586 -11.492 -13.281 1 97.75 95 ALA A O 1
ATOM 697 N N . SER A 1 96 ? 11.148 -9.984 -12.383 1 97.5 96 SER A N 1
ATOM 698 C CA . SER A 1 96 ? 11.438 -10.414 -11.023 1 97.5 96 SER A CA 1
ATOM 699 C C . SER A 1 96 ? 11.047 -11.875 -10.805 1 97.5 96 SER A C 1
ATOM 701 O O . SER A 1 96 ? 11.82 -12.648 -10.234 1 97.5 96 SER A O 1
ATOM 703 N N . LEU A 1 97 ? 9.867 -12.258 -11.328 1 98.5 97 LEU A N 1
ATOM 704 C CA . LEU A 1 97 ? 9.453 -13.648 -11.172 1 98.5 97 LEU A CA 1
ATOM 705 C C . LEU A 1 97 ? 10.336 -14.57 -12.008 1 98.5 97 LEU A C 1
ATOM 707 O O . LEU A 1 97 ? 10.797 -15.602 -11.516 1 98.5 97 LEU A O 1
ATOM 711 N N . SER A 1 98 ? 10.648 -14.156 -13.219 1 98.44 98 SER A N 1
ATOM 712 C CA . SER A 1 98 ? 11.352 -15.023 -14.164 1 98.44 98 SER A CA 1
ATOM 713 C C . SER A 1 98 ? 12.734 -15.406 -13.641 1 98.44 98 SER A C 1
ATOM 715 O O . SER A 1 98 ? 13.227 -16.5 -13.922 1 98.44 98 SER A O 1
ATOM 717 N N . GLN A 1 99 ? 13.32 -14.594 -12.758 1 97.81 99 GLN A N 1
ATOM 718 C CA . GLN A 1 99 ? 14.68 -14.836 -12.305 1 97.81 99 GLN A CA 1
ATOM 719 C C . GLN A 1 99 ? 14.703 -15.297 -10.844 1 97.81 99 GLN A C 1
ATOM 721 O O . GLN A 1 99 ? 15.766 -15.422 -10.242 1 97.81 99 GLN A O 1
ATOM 726 N N . SER A 1 100 ? 13.633 -15.617 -10.383 1 98.38 100 SER A N 1
ATOM 727 C CA . SER A 1 100 ? 13.531 -15.805 -8.938 1 98.38 100 SER A CA 1
ATOM 728 C C . SER A 1 100 ? 13.719 -17.281 -8.555 1 98.38 100 SER A C 1
ATOM 730 O O . SER A 1 100 ? 13.375 -18.172 -9.336 1 98.38 100 SER A O 1
ATOM 732 N N . THR A 1 101 ? 14.234 -17.484 -7.289 1 98.62 101 THR A N 1
ATOM 733 C CA . THR A 1 101 ? 14.18 -18.781 -6.633 1 98.62 101 THR A CA 1
ATOM 734 C C . THR A 1 101 ? 12.727 -19.219 -6.426 1 98.62 101 THR A C 1
ATOM 736 O O . THR A 1 101 ? 12.422 -20.422 -6.5 1 98.62 101 THR A O 1
ATOM 739 N N . LEU A 1 102 ? 11.828 -18.297 -6.277 1 98.69 102 LEU A N 1
ATOM 740 C CA . LEU A 1 102 ? 10.398 -18.562 -6.133 1 98.69 102 LEU A CA 1
ATOM 741 C C . LEU A 1 102 ? 9.875 -19.375 -7.316 1 98.69 102 LEU A C 1
ATOM 743 O O . LEU A 1 102 ? 9.305 -20.453 -7.137 1 98.69 102 LEU A O 1
ATOM 747 N N . LEU A 1 103 ? 10.156 -18.906 -8.5 1 98.75 103 LEU A N 1
ATOM 748 C CA . LEU A 1 103 ? 9.68 -19.594 -9.695 1 98.75 103 LEU A CA 1
ATOM 749 C C . LEU A 1 103 ? 10.305 -20.984 -9.805 1 98.75 103 LEU A C 1
ATOM 751 O O . LEU A 1 103 ? 9.633 -21.938 -10.195 1 98.75 103 LEU A O 1
ATOM 755 N N . ARG A 1 104 ? 11.617 -21.047 -9.453 1 98.69 104 ARG A N 1
ATOM 756 C CA . ARG A 1 104 ? 12.281 -22.344 -9.516 1 98.69 104 ARG A CA 1
ATOM 757 C C . ARG A 1 104 ? 11.586 -23.359 -8.617 1 98.69 104 ARG A C 1
ATOM 759 O O . ARG A 1 104 ? 11.281 -24.469 -9.055 1 98.69 104 ARG A O 1
ATOM 766 N N . TYR A 1 105 ? 11.305 -22.953 -7.387 1 98.81 105 TYR A N 1
ATOM 767 C CA . TYR A 1 105 ? 10.641 -23.859 -6.457 1 98.81 105 TYR A CA 1
ATOM 768 C C . TYR A 1 105 ? 9.227 -24.172 -6.93 1 98.81 105 TYR A C 1
ATOM 770 O O . TYR A 1 105 ? 8.758 -25.312 -6.789 1 98.81 105 TYR A O 1
ATOM 778 N N . VAL A 1 106 ? 8.508 -23.188 -7.531 1 98.62 106 VAL A N 1
ATOM 779 C CA . VAL A 1 106 ? 7.164 -23.438 -8.055 1 98.62 106 VAL A CA 1
ATOM 780 C C . VAL A 1 106 ? 7.219 -24.5 -9.141 1 98.62 106 VAL A C 1
ATOM 782 O O . VAL A 1 106 ? 6.488 -25.484 -9.086 1 98.62 106 VAL A O 1
ATOM 785 N N . ASN A 1 107 ? 8.148 -24.375 -10.055 1 98.5 107 ASN A N 1
ATOM 786 C CA . ASN A 1 107 ? 8.164 -25.234 -11.242 1 98.5 107 ASN A CA 1
ATOM 787 C C . ASN A 1 107 ? 8.711 -26.625 -10.922 1 98.5 107 ASN A C 1
ATOM 789 O O . ASN A 1 107 ? 8.508 -27.562 -11.695 1 98.5 107 ASN A O 1
ATOM 793 N N . THR A 1 108 ? 9.398 -26.75 -9.789 1 98.25 108 THR A N 1
ATOM 794 C CA . THR A 1 108 ? 9.836 -28.062 -9.367 1 98.25 108 THR A CA 1
ATOM 795 C C . THR A 1 108 ? 8.812 -28.703 -8.43 1 98.25 108 THR A C 1
ATOM 797 O O . THR A 1 108 ? 9 -29.828 -7.973 1 98.25 108 THR A O 1
ATOM 800 N N . GLY A 1 109 ? 7.789 -27.969 -8.086 1 97.88 109 GLY A N 1
ATOM 801 C CA . GLY A 1 109 ? 6.727 -28.5 -7.25 1 97.88 109 GLY A CA 1
ATOM 802 C C . GLY A 1 109 ? 7.027 -28.406 -5.766 1 97.88 109 GLY A C 1
ATOM 803 O O . GLY A 1 109 ? 6.336 -29.016 -4.945 1 97.88 109 GLY A O 1
ATOM 804 N N . ASP A 1 110 ? 8.086 -27.703 -5.414 1 98.25 110 ASP A N 1
ATOM 805 C CA . ASP A 1 110 ? 8.438 -27.484 -4.016 1 98.25 110 ASP A CA 1
ATOM 806 C C . ASP A 1 110 ? 7.66 -26.297 -3.438 1 98.25 110 ASP A C 1
ATOM 808 O O . ASP A 1 110 ? 8.258 -25.297 -3.055 1 98.25 110 ASP A O 1
ATOM 812 N N . PHE A 1 111 ? 6.348 -26.516 -3.25 1 98.19 111 PHE A N 1
ATOM 813 C CA . PHE A 1 111 ? 5.434 -25.406 -2.977 1 98.19 111 PHE A CA 1
ATOM 814 C C . PHE A 1 111 ? 5.664 -24.859 -1.577 1 98.19 111 PHE A C 1
ATOM 816 O O . PHE A 1 111 ? 5.52 -23.656 -1.353 1 98.19 111 PHE A O 1
ATOM 823 N N . ALA A 1 112 ? 6.027 -25.719 -0.64 1 97.38 112 ALA A N 1
ATOM 824 C CA . ALA A 1 112 ? 6.312 -25.219 0.702 1 97.38 112 ALA A CA 1
ATOM 825 C C . ALA A 1 112 ? 7.523 -24.281 0.695 1 97.38 112 ALA A C 1
ATOM 827 O O . ALA A 1 112 ? 7.492 -23.203 1.296 1 97.38 112 ALA A O 1
ATOM 828 N N . ASP A 1 113 ? 8.562 -24.703 -0.009 1 98.06 113 ASP A N 1
ATOM 829 C CA . ASP A 1 113 ? 9.75 -23.859 -0.143 1 98.06 113 ASP A CA 1
ATOM 830 C C . ASP A 1 113 ? 9.445 -22.594 -0.933 1 98.06 113 ASP A C 1
ATOM 832 O O . ASP A 1 113 ? 9.938 -21.516 -0.598 1 98.06 113 ASP A O 1
ATOM 836 N N . ALA A 1 114 ? 8.617 -22.703 -1.965 1 98.69 114 ALA A N 1
ATOM 837 C CA . ALA A 1 114 ? 8.227 -21.547 -2.764 1 98.69 114 ALA A CA 1
ATOM 838 C C . ALA A 1 114 ? 7.562 -20.484 -1.898 1 98.69 114 ALA A C 1
ATOM 840 O O . ALA A 1 114 ? 7.863 -19.297 -2.021 1 98.69 114 ALA A O 1
ATOM 841 N N . ALA A 1 115 ? 6.711 -20.891 -1.002 1 97.56 115 ALA A N 1
ATOM 842 C CA . ALA A 1 115 ? 5.973 -19.969 -0.151 1 97.56 115 ALA A CA 1
ATOM 843 C C . ALA A 1 115 ? 6.922 -19.125 0.7 1 97.56 115 ALA A C 1
ATOM 845 O O . ALA A 1 115 ? 6.66 -17.953 0.957 1 97.56 115 ALA A O 1
ATOM 846 N N . THR A 1 116 ? 8.023 -19.688 1.08 1 95.62 116 THR A N 1
ATOM 847 C CA . THR A 1 116 ? 8.961 -18.969 1.946 1 95.62 116 THR A CA 1
ATOM 848 C C . THR A 1 116 ? 9.734 -17.922 1.161 1 95.62 116 THR A C 1
ATOM 850 O O . THR A 1 116 ? 10.359 -17.031 1.75 1 95.62 116 THR A O 1
ATOM 853 N N . GLN A 1 117 ? 9.711 -18 -0.162 1 97.88 117 GLN A N 1
ATOM 854 C CA . GLN A 1 117 ? 10.531 -17.141 -0.996 1 97.88 117 GLN A CA 1
ATOM 855 C C . GLN A 1 117 ? 9.891 -15.766 -1.161 1 97.88 117 GLN A C 1
ATOM 857 O O . GLN A 1 117 ? 10.57 -14.789 -1.478 1 97.88 117 GLN A O 1
ATOM 862 N N . PHE A 1 118 ? 8.531 -15.641 -0.922 1 97.38 118 PHE A N 1
ATOM 863 C CA . PHE A 1 118 ? 7.859 -14.359 -1.099 1 97.38 118 PHE A CA 1
ATOM 864 C C . PHE A 1 118 ? 8.508 -13.289 -0.234 1 97.38 118 PHE A C 1
ATOM 866 O O . PHE A 1 118 ? 8.766 -12.18 -0.705 1 97.38 118 PHE A O 1
ATOM 873 N N . LEU A 1 119 ? 8.891 -13.602 0.989 1 94.25 119 LEU A N 1
ATOM 874 C CA . LEU A 1 119 ? 9.336 -12.625 1.974 1 94.25 119 LEU A CA 1
ATOM 875 C C . LEU A 1 119 ? 10.719 -12.086 1.615 1 94.25 119 LEU A C 1
ATOM 877 O O . LEU A 1 119 ? 11.141 -11.055 2.143 1 94.25 119 LEU A O 1
ATOM 881 N N . ARG A 1 120 ? 11.414 -12.711 0.67 1 94.56 120 ARG A N 1
ATOM 882 C CA . ARG A 1 120 ? 12.727 -12.242 0.234 1 94.56 120 ARG A CA 1
ATOM 883 C C . ARG A 1 120 ? 12.602 -10.992 -0.634 1 94.56 120 ARG A C 1
ATOM 885 O O . ARG A 1 120 ? 13.594 -10.32 -0.906 1 94.56 120 ARG A O 1
ATOM 892 N N . TRP A 1 121 ? 11.422 -10.664 -0.982 1 95.81 121 TRP A N 1
ATOM 893 C CA . TRP A 1 121 ? 11.188 -9.578 -1.93 1 95.81 121 TRP A CA 1
ATOM 894 C C . TRP A 1 121 ? 10.469 -8.414 -1.259 1 95.81 121 TRP A C 1
ATOM 896 O O . TRP A 1 121 ? 9.633 -7.754 -1.88 1 95.81 121 TRP A O 1
ATOM 906 N N . ASP A 1 122 ? 10.703 -8.203 0.042 1 94.31 122 ASP A N 1
ATOM 907 C CA . ASP A 1 122 ? 10.008 -7.145 0.772 1 94.31 122 ASP A CA 1
ATOM 908 C C . ASP A 1 122 ? 10.906 -5.93 0.979 1 94.31 122 ASP A C 1
ATOM 910 O O . ASP A 1 122 ? 10.688 -5.141 1.898 1 94.31 122 ASP A O 1
ATOM 914 N N . HIS A 1 123 ? 11.977 -5.793 0.197 1 92.81 123 HIS A N 1
ATOM 915 C CA . HIS A 1 123 ? 12.898 -4.684 0.381 1 92.81 123 HIS A CA 1
ATOM 916 C C . HIS A 1 123 ? 13.086 -3.904 -0.917 1 92.81 123 HIS A C 1
ATOM 918 O O . HIS A 1 123 ? 12.898 -4.449 -2.006 1 92.81 123 HIS A O 1
ATOM 924 N N . ILE A 1 124 ? 13.359 -2.693 -0.769 1 88.31 124 ILE A N 1
ATOM 925 C CA . ILE A 1 124 ? 13.812 -1.831 -1.856 1 88.31 124 ILE A CA 1
ATOM 926 C C . ILE A 1 124 ? 15.195 -1.277 -1.536 1 88.31 124 ILE A C 1
ATOM 928 O O . ILE A 1 124 ? 15.383 -0.615 -0.513 1 88.31 124 ILE A O 1
ATOM 932 N N . ARG A 1 125 ? 16.156 -1.568 -2.365 1 88.75 125 ARG A N 1
ATOM 933 C CA . ARG A 1 125 ? 17.531 -1.131 -2.203 1 88.75 125 ARG A CA 1
ATOM 934 C C . ARG A 1 125 ? 18.047 -1.447 -0.804 1 88.75 125 ARG A C 1
ATOM 936 O O . ARG A 1 125 ? 18.594 -0.574 -0.123 1 88.75 125 ARG A O 1
ATOM 943 N N . GLY A 1 126 ? 17.688 -2.633 -0.381 1 88.31 126 GLY A N 1
ATOM 944 C CA . GLY A 1 126 ? 18.266 -3.156 0.844 1 88.31 126 GLY A CA 1
ATOM 945 C C . GLY A 1 126 ? 17.516 -2.74 2.09 1 88.31 126 GLY A C 1
ATOM 946 O O . GLY A 1 126 ? 17.859 -3.15 3.199 1 88.31 126 GLY A O 1
ATOM 947 N N . VAL A 1 127 ? 16.5 -1.92 1.96 1 87.19 127 VAL A N 1
ATOM 948 C CA . VAL A 1 127 ? 15.719 -1.487 3.109 1 87.19 127 VAL A CA 1
ATOM 949 C C . VAL A 1 127 ? 14.367 -2.207 3.113 1 87.19 127 VAL A C 1
ATOM 951 O O . VAL A 1 127 ? 13.68 -2.24 2.096 1 87.19 127 VAL A O 1
ATOM 954 N N . VAL A 1 128 ? 14.055 -2.812 4.312 1 89.44 128 VAL A N 1
ATOM 955 C CA . VAL A 1 128 ? 12.773 -3.502 4.453 1 89.44 128 VAL A CA 1
ATOM 956 C C . VAL A 1 128 ? 11.641 -2.48 4.508 1 89.44 128 VAL A C 1
ATOM 958 O O . VAL A 1 128 ? 11.734 -1.479 5.223 1 89.44 128 VAL A O 1
ATOM 961 N N . ILE A 1 129 ? 10.609 -2.734 3.701 1 87.69 129 ILE A N 1
ATOM 962 C CA . ILE A 1 129 ? 9.422 -1.888 3.674 1 87.69 129 ILE A CA 1
ATOM 963 C C . ILE A 1 129 ? 8.242 -2.639 4.285 1 87.69 129 ILE A C 1
ATOM 965 O O . ILE A 1 129 ? 7.82 -3.674 3.766 1 87.69 129 ILE A O 1
ATOM 969 N N . SER A 1 130 ? 7.703 -2.119 5.32 1 87.19 130 SER A N 1
ATOM 970 C CA . SER A 1 130 ? 6.699 -2.822 6.113 1 87.19 130 SER A CA 1
ATOM 971 C C . SER A 1 130 ? 5.484 -3.189 5.266 1 87.19 130 SER A C 1
ATOM 973 O O . SER A 1 130 ? 4.953 -4.297 5.383 1 87.19 130 SER A O 1
ATOM 975 N N . GLY A 1 131 ? 5.055 -2.23 4.434 1 88.81 131 GLY A N 1
ATOM 976 C CA . GLY A 1 131 ? 3.932 -2.531 3.557 1 88.81 131 GLY A CA 1
ATOM 977 C C . GLY A 1 131 ? 4.211 -3.678 2.604 1 88.81 131 GLY A C 1
ATOM 978 O O . GLY A 1 131 ? 3.326 -4.492 2.33 1 88.81 131 GLY A O 1
ATOM 979 N N . LEU A 1 132 ? 5.434 -3.785 2.191 1 92.12 132 LEU A N 1
ATOM 980 C CA . LEU A 1 132 ? 5.82 -4.891 1.322 1 92.12 132 LEU A CA 1
ATOM 981 C C . LEU A 1 132 ? 5.871 -6.199 2.102 1 92.12 132 LEU A C 1
ATOM 983 O O . LEU A 1 132 ? 5.48 -7.25 1.585 1 92.12 132 LEU A O 1
ATOM 987 N N . THR A 1 133 ? 6.391 -6.098 3.307 1 93.06 133 THR A N 1
ATOM 988 C CA . THR A 1 133 ? 6.418 -7.297 4.137 1 93.06 133 THR A CA 1
ATOM 989 C C . THR A 1 133 ? 5.012 -7.867 4.309 1 93.06 133 THR A C 1
ATOM 991 O O . THR A 1 133 ? 4.801 -9.07 4.137 1 93.06 133 THR A O 1
ATOM 994 N N . ARG A 1 134 ? 4.082 -7.016 4.578 1 92.75 134 ARG A N 1
ATOM 995 C CA . ARG A 1 134 ? 2.699 -7.457 4.75 1 92.75 134 ARG A CA 1
ATOM 996 C C . ARG A 1 134 ? 2.146 -8.039 3.451 1 92.75 134 ARG A C 1
ATOM 998 O O . ARG A 1 134 ? 1.435 -9.047 3.469 1 92.75 134 ARG A O 1
ATOM 1005 N N . ARG A 1 135 ? 2.494 -7.348 2.334 1 94.31 135 ARG A N 1
ATOM 1006 C CA . ARG A 1 135 ? 2.004 -7.836 1.05 1 94.31 135 ARG A CA 1
ATOM 1007 C C . ARG A 1 135 ? 2.596 -9.203 0.722 1 94.31 135 ARG A C 1
ATOM 1009 O O . ARG A 1 135 ? 1.875 -10.117 0.31 1 94.31 135 ARG A O 1
ATOM 1016 N N . ARG A 1 136 ? 3.822 -9.383 0.979 1 96.44 136 ARG A N 1
ATOM 1017 C CA . ARG A 1 136 ? 4.473 -10.664 0.734 1 96.44 136 ARG A CA 1
ATOM 1018 C C . ARG A 1 136 ? 3.889 -11.75 1.626 1 96.44 136 ARG A C 1
ATOM 1020 O O . ARG A 1 136 ? 3.713 -12.891 1.188 1 96.44 136 ARG A O 1
ATOM 1027 N N . GLN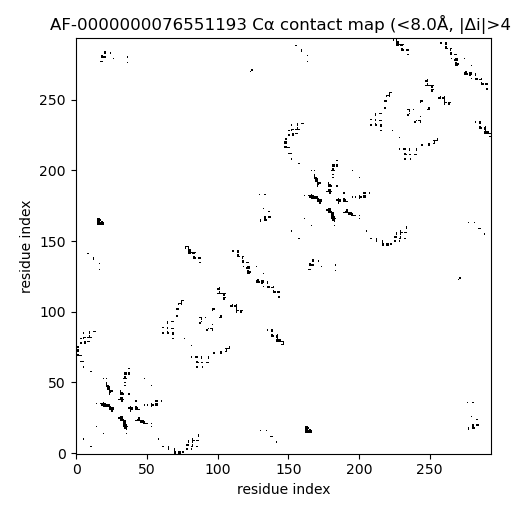 A 1 137 ? 3.621 -11.445 2.832 1 93.75 137 GLN A N 1
ATOM 1028 C CA . GLN A 1 137 ? 3 -12.406 3.742 1 93.75 137 GLN A CA 1
ATOM 1029 C C . GLN A 1 137 ? 1.609 -12.805 3.256 1 93.75 137 GLN A C 1
ATOM 1031 O O . GLN A 1 137 ? 1.241 -13.977 3.309 1 93.75 137 GLN A O 1
ATOM 1036 N N . ALA A 1 138 ? 0.874 -11.844 2.826 1 95.25 138 ALA A N 1
ATOM 1037 C CA . ALA A 1 138 ? -0.457 -12.133 2.297 1 95.25 138 ALA A CA 1
ATOM 1038 C C . ALA A 1 138 ? -0.377 -13.031 1.067 1 95.25 138 ALA A C 1
ATOM 1040 O O . ALA A 1 138 ? -1.179 -13.961 0.915 1 95.25 138 ALA A O 1
ATOM 1041 N N . GLU A 1 139 ? 0.562 -12.719 0.205 1 97.75 139 GLU A N 1
ATOM 1042 C CA . GLU A 1 139 ? 0.785 -13.555 -0.971 1 97.75 139 GLU A CA 1
ATOM 1043 C C . GLU A 1 139 ? 1.161 -14.977 -0.573 1 97.75 139 GLU A C 1
ATOM 1045 O O . GLU A 1 139 ? 0.605 -15.938 -1.101 1 97.75 139 GLU A O 1
ATOM 1050 N N . ALA A 1 140 ? 2.062 -15.109 0.382 1 96.75 140 ALA A N 1
ATOM 1051 C CA . ALA A 1 140 ? 2.486 -16.422 0.853 1 96.75 140 ALA A CA 1
ATOM 1052 C C . ALA A 1 140 ? 1.316 -17.203 1.46 1 96.75 140 ALA A C 1
ATOM 1054 O O . ALA A 1 140 ? 1.17 -18.406 1.229 1 96.75 140 ALA A O 1
ATOM 1055 N N . THR A 1 141 ? 0.53 -16.516 2.166 1 94.5 141 THR A N 1
ATOM 1056 C CA . THR A 1 141 ? -0.629 -17.141 2.793 1 94.5 141 THR A CA 1
ATOM 1057 C C . THR A 1 141 ? -1.609 -17.656 1.737 1 94.5 141 THR A C 1
ATOM 1059 O O . THR A 1 141 ? -2.047 -18.797 1.788 1 94.5 141 THR A O 1
ATOM 1062 N N . LEU A 1 142 ? -1.936 -16.812 0.771 1 96.62 142 LEU A N 1
ATOM 1063 C CA . LEU A 1 142 ? -2.824 -17.219 -0.312 1 96.62 142 LEU A CA 1
ATOM 1064 C C . LEU A 1 142 ? -2.232 -18.391 -1.084 1 96.62 142 LEU A C 1
ATOM 1066 O O . LEU A 1 142 ? -2.939 -19.359 -1.398 1 96.62 142 LEU A O 1
ATOM 1070 N N . PHE A 1 143 ? -0.93 -18.328 -1.354 1 98.25 143 PHE A N 1
ATOM 1071 C CA . PHE A 1 143 ? -0.212 -19.375 -2.076 1 98.25 143 PHE A CA 1
ATOM 1072 C C . PHE A 1 143 ? -0.313 -20.703 -1.343 1 98.25 143 PHE A C 1
ATOM 1074 O O . PHE A 1 143 ? -0.379 -21.766 -1.974 1 98.25 143 PHE A O 1
ATOM 1081 N N . GLY A 1 144 ? -0.396 -20.609 -0.029 1 96.5 144 GLY A N 1
ATOM 1082 C CA . GLY A 1 144 ? -0.441 -21.828 0.78 1 96.5 144 GLY A CA 1
ATOM 1083 C C . GLY A 1 144 ? -1.854 -22.297 1.073 1 96.5 144 GLY A C 1
ATOM 1084 O O . GLY A 1 144 ? -2.051 -23.359 1.671 1 96.5 144 GLY A O 1
ATOM 1085 N N . THR A 1 145 ? -2.842 -21.484 0.738 1 94.69 145 THR A N 1
ATOM 1086 C CA . THR A 1 145 ? -4.238 -21.828 0.977 1 94.69 145 THR A CA 1
ATOM 1087 C C . THR A 1 145 ? -4.758 -22.781 -0.105 1 94.69 145 THR A C 1
ATOM 1089 O O . THR A 1 145 ? -4.531 -22.547 -1.296 1 94.69 145 THR A O 1
ATOM 1092 N N . ALA A 1 146 ? -5.41 -23.875 0.238 1 89.25 146 ALA A N 1
ATOM 1093 C CA . ALA A 1 146 ? -5.977 -24.828 -0.715 1 89.25 146 ALA A CA 1
ATOM 1094 C C . ALA A 1 146 ? -7.043 -24.172 -1.584 1 89.25 146 ALA A C 1
ATOM 1096 O O . ALA A 1 146 ? -7.691 -23.203 -1.159 1 89.25 146 ALA A O 1
ATOM 1097 N N . ALA A 1 147 ? -7.137 -24.625 -2.812 1 81.38 147 ALA A N 1
ATOM 1098 C CA . ALA A 1 147 ? -8.125 -24.062 -3.738 1 81.38 147 ALA A CA 1
ATOM 1099 C C . ALA A 1 147 ? -9.539 -24.484 -3.352 1 81.38 147 ALA A C 1
ATOM 1101 O O . ALA A 1 147 ? -9.734 -25.562 -2.77 1 81.38 147 ALA A O 1
ATOM 1102 N N . MET B 1 1 ? -2.227 24.5 21.406 1 53.94 1 MET B N 1
ATOM 1103 C CA . MET B 1 1 ? -1.859 23.234 20.797 1 53.94 1 MET B CA 1
ATOM 1104 C C . MET B 1 1 ? -3.076 22.562 20.172 1 53.94 1 MET B C 1
ATOM 1106 O O . MET B 1 1 ? -4.172 22.609 20.734 1 53.94 1 MET B O 1
ATOM 1110 N N . ALA B 1 2 ? -3.139 22.359 18.797 1 64.81 2 ALA B N 1
ATOM 1111 C CA . ALA B 1 2 ? -4.344 21.766 18.219 1 64.81 2 ALA B CA 1
ATOM 1112 C C . ALA B 1 2 ? -4.684 20.438 18.891 1 64.81 2 ALA B C 1
ATOM 1114 O O . ALA B 1 2 ? -3.803 19.766 19.453 1 64.81 2 ALA B O 1
ATOM 1115 N N . ASN B 1 3 ? -5.867 20.156 19.312 1 88.88 3 ASN B N 1
ATOM 1116 C CA . ASN B 1 3 ? -6.332 18.938 19.984 1 88.88 3 ASN B CA 1
ATOM 1117 C C . ASN B 1 3 ? -7.258 18.125 19.094 1 88.88 3 ASN B C 1
ATOM 1119 O O . ASN B 1 3 ? -8.352 17.75 19.5 1 88.88 3 ASN B O 1
ATOM 1123 N N . PHE B 1 4 ? -6.711 17.906 17.922 1 96.19 4 PHE B N 1
ATOM 1124 C CA . PHE B 1 4 ? -7.52 17.125 17 1 96.19 4 PHE B CA 1
ATOM 1125 C C . PHE B 1 4 ? -7.445 15.633 17.328 1 96.19 4 PHE B C 1
ATOM 1127 O O . PHE B 1 4 ? -6.512 15.188 18 1 96.19 4 PHE B O 1
ATOM 1134 N N . THR B 1 5 ? -8.516 14.969 16.938 1 96.75 5 THR B N 1
ATOM 1135 C CA . THR B 1 5 ? -8.516 13.508 16.859 1 96.75 5 THR B CA 1
ATOM 1136 C C . THR B 1 5 ? -8.531 13.031 15.414 1 96.75 5 THR B C 1
ATOM 1138 O O . THR B 1 5 ? -8.93 13.773 14.516 1 96.75 5 THR B O 1
ATOM 1141 N N . TYR B 1 6 ? -8 11.852 15.297 1 96.69 6 TYR B N 1
ATOM 1142 C CA . TYR B 1 6 ? -7.961 11.312 13.945 1 96.69 6 TYR B CA 1
ATOM 1143 C C . TYR B 1 6 ? -9.367 11.031 13.43 1 96.69 6 TYR B C 1
ATOM 1145 O O . TYR B 1 6 ? -10.141 10.312 14.07 1 96.69 6 TYR B O 1
ATOM 1153 N N . GLY B 1 7 ? -9.703 11.648 12.297 1 96.44 7 GLY B N 1
ATOM 1154 C CA . GLY B 1 7 ? -11.062 11.578 11.797 1 96.44 7 GLY B CA 1
ATOM 1155 C C . GLY B 1 7 ? -11.305 10.383 10.891 1 96.44 7 GLY B C 1
ATOM 1156 O O . GLY B 1 7 ? -10.367 9.648 10.562 1 96.44 7 GLY B O 1
ATOM 1157 N N . ASP B 1 8 ? -12.562 10.227 10.422 1 94.94 8 ASP B N 1
ATOM 1158 C CA . ASP B 1 8 ? -12.969 9.102 9.594 1 94.94 8 ASP B CA 1
ATOM 1159 C C . ASP B 1 8 ? -12.289 9.141 8.227 1 94.94 8 ASP B C 1
ATOM 1161 O O . ASP B 1 8 ? -11.93 8.102 7.68 1 94.94 8 ASP B O 1
ATOM 1165 N N . ALA B 1 9 ? -12.109 10.344 7.684 1 95.88 9 ALA B N 1
ATOM 1166 C CA . ALA B 1 9 ? -11.461 10.477 6.379 1 95.88 9 ALA B CA 1
ATOM 1167 C C . ALA B 1 9 ? -10.008 10.023 6.438 1 95.88 9 ALA B C 1
ATOM 1169 O O . ALA B 1 9 ? -9.516 9.359 5.52 1 95.88 9 ALA B O 1
ATOM 1170 N N . GLY B 1 10 ? -9.328 10.422 7.516 1 96.56 10 GLY B N 1
ATOM 1171 C CA . GLY B 1 10 ? -7.957 9.977 7.707 1 96.56 10 GLY B CA 1
ATOM 1172 C C . GLY B 1 10 ? -7.836 8.477 7.871 1 96.56 10 GLY B C 1
ATOM 1173 O O . GLY B 1 10 ? -6.977 7.848 7.25 1 96.56 10 GLY B O 1
ATOM 1174 N N . LEU B 1 11 ? -8.758 7.965 8.672 1 94.94 11 LEU B N 1
ATOM 1175 C CA . LEU B 1 11 ? -8.75 6.527 8.906 1 94.94 11 LEU B CA 1
ATOM 1176 C C . LEU B 1 11 ? -9.008 5.766 7.605 1 94.94 11 LEU B C 1
ATOM 1178 O O . LEU B 1 11 ? -8.344 4.766 7.324 1 94.94 11 LEU B O 1
ATOM 1182 N N . ALA B 1 12 ? -9.914 6.195 6.824 1 93.5 12 ALA B N 1
ATOM 1183 C CA . ALA B 1 12 ? -10.211 5.574 5.535 1 93.5 12 ALA B CA 1
ATOM 1184 C C . ALA B 1 12 ? -9 5.633 4.609 1 93.5 12 ALA B C 1
ATOM 1186 O O . ALA B 1 12 ? -8.695 4.66 3.914 1 93.5 12 ALA B O 1
ATOM 1187 N N . LEU B 1 13 ? -8.32 6.734 4.621 1 94.62 13 LEU B N 1
ATOM 1188 C CA . LEU B 1 13 ? -7.121 6.906 3.809 1 94.62 13 LEU B CA 1
ATOM 1189 C C . LEU B 1 13 ? -6.039 5.91 4.219 1 94.62 13 LEU B C 1
ATOM 1191 O O . LEU B 1 13 ? -5.473 5.223 3.369 1 94.62 13 LEU B O 1
ATOM 1195 N N . THR B 1 14 ? -5.797 5.777 5.516 1 94.88 14 THR B N 1
ATOM 1196 C CA . THR B 1 14 ? -4.766 4.875 6.02 1 94.88 14 THR B CA 1
ATOM 1197 C C . THR B 1 14 ? -5.102 3.428 5.676 1 94.88 14 THR B C 1
ATOM 1199 O O . THR B 1 14 ? -4.25 2.686 5.188 1 94.88 14 THR B O 1
ATOM 1202 N N . LYS B 1 15 ? -6.301 3.047 5.828 1 92.06 15 LYS B N 1
ATOM 1203 C CA . LYS B 1 15 ? -6.73 1.677 5.555 1 92.06 15 LYS B CA 1
ATOM 1204 C C . LYS B 1 15 ? -6.594 1.345 4.074 1 92.06 15 LYS B C 1
ATOM 1206 O O . LYS B 1 15 ? -6.27 0.21 3.713 1 92.06 15 LYS B O 1
ATOM 1211 N N . ASN B 1 16 ? -6.777 2.322 3.271 1 89.94 16 ASN B N 1
ATOM 1212 C CA . ASN B 1 16 ? -6.715 2.162 1.822 1 89.94 16 ASN B CA 1
ATOM 1213 C C . ASN B 1 16 ? -5.309 1.803 1.356 1 89.94 16 ASN B C 1
ATOM 1215 O O . ASN B 1 16 ? -5.141 1.12 0.344 1 89.94 16 ASN B O 1
ATOM 1219 N N . PHE B 1 17 ? -4.27 2.166 2.09 1 89.5 17 PHE B N 1
ATOM 1220 C CA . PHE B 1 17 ? -2.918 2.051 1.558 1 89.5 17 PHE B CA 1
ATOM 1221 C C . PHE B 1 17 ? -2.092 1.068 2.383 1 89.5 17 PHE B C 1
ATOM 1223 O O . PHE B 1 17 ? -1.04 0.606 1.937 1 89.5 17 PHE B O 1
ATOM 1230 N N . GLU B 1 18 ? -2.42 0.717 3.582 1 83.5 18 GLU B N 1
ATOM 1231 C CA . GLU B 1 18 ? -1.564 -0.099 4.438 1 83.5 18 GLU B CA 1
ATOM 1232 C C . GLU B 1 18 ? -1.731 -1.584 4.133 1 83.5 18 GLU B C 1
ATOM 1234 O O . GLU B 1 18 ? -0.817 -2.379 4.367 1 83.5 18 GLU B O 1
ATOM 1239 N N . GLY B 1 19 ? -2.705 -2.062 3.52 1 87.75 19 GLY B N 1
ATOM 1240 C CA . GLY B 1 19 ? -3.059 -3.473 3.463 1 87.75 19 GLY B CA 1
ATOM 1241 C C . GLY B 1 19 ? -3.252 -4.094 4.832 1 87.75 19 GLY B C 1
ATOM 1242 O O . GLY B 1 19 ? -2.662 -3.641 5.816 1 87.75 19 GLY B O 1
ATOM 1243 N N . CYS B 1 20 ? -4.043 -5.078 4.969 1 91.75 20 CYS B N 1
ATOM 1244 C CA . CYS B 1 20 ? -4.41 -5.699 6.238 1 91.75 20 CYS B CA 1
ATOM 1245 C C . CYS B 1 20 ? -4.223 -7.211 6.176 1 91.75 20 CYS B C 1
ATOM 1247 O O . CYS B 1 20 ? -4.59 -7.848 5.188 1 91.75 20 CYS B O 1
ATOM 1249 N N . VAL B 1 21 ? -3.518 -7.738 7.207 1 93.38 21 VAL B N 1
ATOM 1250 C CA . VAL B 1 21 ? -3.355 -9.18 7.352 1 93.38 21 VAL B CA 1
ATOM 1251 C C . VAL B 1 21 ? -3.98 -9.641 8.664 1 93.38 21 VAL B C 1
ATOM 1253 O O . VAL B 1 21 ? -3.547 -9.234 9.742 1 93.38 21 VAL B O 1
ATOM 1256 N N . LEU B 1 22 ? -4.938 -10.578 8.57 1 94.69 22 LEU B N 1
ATOM 1257 C CA . LEU B 1 22 ? -5.758 -10.883 9.742 1 94.69 22 LEU B CA 1
ATOM 1258 C C . LEU B 1 22 ? -5.191 -12.07 10.508 1 94.69 22 LEU B C 1
ATOM 1260 O O . LEU B 1 22 ? -5.73 -12.461 11.547 1 94.69 22 LEU B O 1
ATOM 1264 N N . THR B 1 23 ? -4.129 -12.57 10.023 1 93.94 23 THR B N 1
ATOM 1265 C CA . THR B 1 23 ? -3.391 -13.617 10.734 1 93.94 23 THR B CA 1
ATOM 1266 C C . THR B 1 23 ? -1.973 -13.156 11.047 1 93.94 23 THR B C 1
ATOM 1268 O O . THR B 1 23 ? -1.263 -12.664 10.172 1 93.94 23 THR B O 1
ATOM 1271 N N . ALA B 1 24 ? -1.601 -13.352 12.32 1 95.94 24 ALA B N 1
ATOM 1272 C CA . ALA B 1 24 ? -0.296 -12.859 12.766 1 95.94 24 ALA B CA 1
ATOM 1273 C C . ALA B 1 24 ? 0.833 -13.555 12.008 1 95.94 24 ALA B C 1
ATOM 1275 O O . ALA B 1 24 ? 0.73 -14.742 11.68 1 95.94 24 ALA B O 1
ATOM 1276 N N . TYR B 1 25 ? 1.841 -12.812 11.781 1 92.12 25 TYR B N 1
ATOM 1277 C CA . TYR B 1 25 ? 3.047 -13.336 11.148 1 92.12 25 TYR B CA 1
ATOM 1278 C C . TYR B 1 25 ? 4.297 -12.719 11.766 1 92.12 25 TYR B C 1
ATOM 1280 O O . TYR B 1 25 ? 4.242 -11.633 12.336 1 92.12 25 TYR B O 1
ATOM 1288 N N . ALA B 1 26 ? 5.363 -13.422 11.695 1 91.56 26 ALA B N 1
ATOM 1289 C CA . ALA B 1 26 ? 6.641 -12.875 12.141 1 91.56 26 ALA B CA 1
ATOM 1290 C C . ALA B 1 26 ? 7.34 -12.117 11.016 1 91.56 26 ALA B C 1
ATOM 1292 O O . ALA B 1 26 ? 7.574 -12.68 9.938 1 91.56 26 ALA B O 1
ATOM 1293 N N . ASP B 1 27 ? 7.688 -10.883 11.32 1 87.19 27 ASP B N 1
ATOM 1294 C CA . ASP B 1 27 ? 8.406 -10.133 10.297 1 87.19 27 ASP B CA 1
ATOM 1295 C C . ASP B 1 27 ? 9.867 -10.547 10.227 1 87.19 27 ASP B C 1
ATOM 1297 O O . ASP B 1 27 ? 10.258 -11.57 10.805 1 87.19 27 ASP B O 1
ATOM 1301 N N . GLN B 1 28 ? 10.641 -9.867 9.445 1 81.25 28 GLN B N 1
ATOM 1302 C CA . GLN B 1 28 ? 12.023 -10.273 9.211 1 81.25 28 GLN B CA 1
ATOM 1303 C C . GLN B 1 28 ? 12.844 -10.203 10.5 1 81.25 28 GLN B C 1
ATOM 1305 O O . GLN B 1 28 ? 13.844 -10.906 10.641 1 81.25 28 GLN B O 1
ATOM 1310 N N . GLY B 1 29 ? 12.398 -9.383 11.461 1 84.75 29 GLY B N 1
ATOM 1311 C CA . GLY B 1 29 ? 13.07 -9.266 12.75 1 84.75 29 GLY B CA 1
ATOM 1312 C C . GLY B 1 29 ? 12.531 -10.219 13.797 1 84.75 29 GLY B C 1
ATOM 1313 O O . GLY B 1 29 ? 12.992 -10.227 14.938 1 84.75 29 GLY B O 1
ATOM 1314 N N . GLY B 1 30 ? 11.531 -10.945 13.422 1 89.62 30 GLY B N 1
ATOM 1315 C CA . GLY B 1 30 ? 10.953 -11.914 14.336 1 89.62 30 GLY B CA 1
ATOM 1316 C C . GLY B 1 30 ? 9.836 -11.328 15.188 1 89.62 30 GLY B C 1
ATOM 1317 O O . GLY B 1 30 ? 9.359 -11.984 16.125 1 89.62 30 GLY B O 1
ATOM 1318 N N . VAL B 1 31 ? 9.516 -10.156 14.93 1 92.69 31 VAL B N 1
ATOM 1319 C CA . VAL B 1 31 ? 8.445 -9.508 15.688 1 92.69 31 VAL B CA 1
ATOM 1320 C C . VAL B 1 31 ? 7.09 -9.891 15.094 1 92.69 31 VAL B C 1
ATOM 1322 O O . VAL B 1 31 ? 6.859 -9.711 13.891 1 92.69 31 VAL B O 1
ATOM 1325 N N . TRP B 1 32 ? 6.234 -10.398 15.914 1 95.69 32 TRP B N 1
ATOM 1326 C CA . TRP B 1 32 ? 4.895 -10.766 15.461 1 95.69 32 TRP B CA 1
ATOM 1327 C C . TRP B 1 32 ? 4.066 -9.523 15.156 1 95.69 32 TRP B C 1
ATOM 1329 O O . TRP B 1 32 ? 4.016 -8.586 15.969 1 95.69 32 TRP B O 1
ATOM 1339 N N . THR B 1 33 ? 3.467 -9.516 13.961 1 95.12 33 THR B N 1
ATOM 1340 C CA . THR B 1 33 ? 2.734 -8.383 13.406 1 95.12 33 THR B CA 1
ATOM 1341 C C . THR B 1 33 ? 1.354 -8.82 12.922 1 95.12 33 THR B C 1
ATOM 1343 O O . THR B 1 33 ? 1.167 -9.969 12.516 1 95.12 33 THR B O 1
ATOM 1346 N N . ILE B 1 34 ? 0.354 -7.922 13.055 1 95.75 34 ILE B N 1
ATOM 1347 C CA . ILE B 1 34 ? -0.993 -8.281 12.625 1 95.75 34 ILE B CA 1
ATOM 1348 C C . ILE B 1 34 ? -1.761 -7.023 12.234 1 95.75 34 ILE B C 1
ATOM 1350 O O . ILE B 1 34 ? -1.358 -5.91 12.578 1 95.75 34 ILE B O 1
ATOM 1354 N N . GLY B 1 35 ? -2.824 -7.227 11.414 1 94.88 35 GLY B N 1
ATOM 1355 C CA . GLY B 1 35 ? -3.611 -6.078 10.984 1 94.88 35 GLY B CA 1
ATOM 1356 C C . GLY B 1 35 ? -2.857 -5.152 10.055 1 94.88 35 GLY B C 1
ATOM 1357 O O . GLY B 1 35 ? -2.291 -5.594 9.055 1 94.88 35 GLY B O 1
ATOM 1358 N N . TYR B 1 36 ? -2.883 -3.896 10.398 1 93.38 36 TYR B N 1
ATOM 1359 C CA . TYR B 1 36 ? -2.256 -2.867 9.578 1 93.38 36 TYR B CA 1
ATOM 1360 C C . TYR B 1 36 ? -0.823 -2.607 10.023 1 93.38 36 TYR B C 1
ATOM 1362 O O . TYR B 1 36 ? -0.314 -1.494 9.883 1 93.38 36 TYR B O 1
ATOM 1370 N N . GLY B 1 37 ? -0.245 -3.693 10.789 1 92.06 37 GLY B N 1
ATOM 1371 C CA . GLY B 1 37 ? 1.119 -3.572 11.273 1 92.06 37 GLY B CA 1
ATOM 1372 C C . GLY B 1 37 ? 1.208 -3.5 12.789 1 92.06 37 GLY B C 1
ATOM 1373 O O . GLY B 1 37 ? 2.246 -3.123 13.336 1 92.06 37 GLY B O 1
ATOM 1374 N N . HIS B 1 38 ? 0.146 -3.848 13.398 1 94.69 38 HIS B N 1
ATOM 1375 C CA . HIS B 1 38 ? 0.078 -3.812 14.852 1 94.69 38 HIS B CA 1
ATOM 1376 C C . HIS B 1 38 ? 0.992 -4.863 15.477 1 94.69 38 HIS B C 1
ATOM 1378 O O . HIS B 1 38 ? 1.005 -6.016 15.039 1 94.69 38 HIS B O 1
ATOM 1384 N N . THR B 1 39 ? 1.813 -4.402 16.438 1 95.06 39 THR B N 1
ATOM 1385 C CA . THR B 1 39 ? 2.688 -5.289 17.203 1 95.06 39 THR B CA 1
ATOM 1386 C C . THR B 1 39 ? 2.48 -5.094 18.703 1 95.06 39 THR B C 1
ATOM 1388 O O . THR B 1 39 ? 1.781 -4.172 19.125 1 95.06 39 THR B O 1
ATOM 1391 N N . GLY B 1 40 ? 3.027 -6.035 19.516 1 93.62 40 GLY B N 1
ATOM 1392 C CA . GLY B 1 40 ? 2.936 -5.938 20.969 1 93.62 40 GLY B CA 1
ATOM 1393 C C . GLY B 1 40 ? 2.811 -7.289 21.641 1 93.62 40 GLY B C 1
ATOM 1394 O O . GLY B 1 40 ? 2.766 -8.328 20.984 1 93.62 40 GLY B O 1
ATOM 1395 N N . PRO B 1 41 ? 2.766 -7.285 22.938 1 93.31 41 PRO B N 1
ATOM 1396 C CA . PRO B 1 41 ? 2.77 -8.523 23.703 1 93.31 41 PRO B CA 1
ATOM 1397 C C . PRO B 1 41 ? 1.566 -9.414 23.406 1 93.31 41 PRO B C 1
ATOM 1399 O O . PRO B 1 41 ? 1.64 -10.641 23.578 1 93.31 41 PRO B O 1
ATOM 1402 N N . GLY B 1 42 ? 0.564 -8.883 22.922 1 94.56 42 GLY B N 1
ATOM 1403 C CA . GLY B 1 42 ? -0.63 -9.664 22.641 1 94.56 42 GLY B CA 1
ATOM 1404 C C . GLY B 1 42 ? -0.621 -10.305 21.266 1 94.56 42 GLY B C 1
ATOM 1405 O O . GLY B 1 42 ? -1.502 -11.102 20.953 1 94.56 42 GLY B O 1
ATOM 1406 N N . VAL B 1 43 ? 0.328 -9.992 20.453 1 97 43 VAL B N 1
ATOM 1407 C CA . VAL B 1 43 ? 0.427 -10.539 19.109 1 97 43 VAL B CA 1
ATOM 1408 C C . VAL B 1 43 ? 1.387 -11.727 19.094 1 97 43 VAL B C 1
ATOM 1410 O O . VAL B 1 43 ? 2.559 -11.586 19.453 1 97 43 VAL B O 1
ATOM 1413 N N . HIS B 1 44 ? 0.897 -12.82 18.766 1 96.62 44 HIS B N 1
ATOM 1414 C CA . HIS B 1 44 ? 1.674 -14.055 18.828 1 96.62 44 HIS B CA 1
ATOM 1415 C C . HIS B 1 44 ? 1.278 -15.008 17.703 1 96.62 44 HIS B C 1
ATOM 1417 O O . HIS B 1 44 ? 0.259 -14.797 17.031 1 96.62 44 HIS B O 1
ATOM 1423 N N . ALA B 1 45 ? 2.111 -16.031 17.516 1 94.38 45 ALA B N 1
ATOM 1424 C CA . ALA B 1 45 ? 1.852 -17.031 16.484 1 94.38 45 ALA B CA 1
ATOM 1425 C C . ALA B 1 45 ? 0.451 -17.625 16.641 1 94.38 45 ALA B C 1
ATOM 1427 O O . ALA B 1 45 ? 0.019 -17.953 17.75 1 94.38 45 ALA B O 1
ATOM 1428 N N . GLY B 1 46 ? -0.244 -17.703 15.469 1 94.88 46 GLY B N 1
ATOM 1429 C CA . GLY B 1 46 ? -1.547 -18.344 15.461 1 94.88 46 GLY B CA 1
ATOM 1430 C C . GLY B 1 46 ? -2.689 -17.391 15.75 1 94.88 46 GLY B C 1
ATOM 1431 O O . GLY B 1 46 ? -3.855 -17.719 15.539 1 94.88 46 GLY B O 1
ATOM 1432 N N . LEU B 1 47 ? -2.389 -16.203 16.172 1 96.56 47 LEU B N 1
ATOM 1433 C CA . LEU B 1 47 ? -3.438 -15.227 16.438 1 96.56 47 LEU B CA 1
ATOM 1434 C C . LEU B 1 47 ? -4.129 -14.805 15.148 1 96.56 47 LEU B C 1
ATOM 1436 O O . LEU B 1 47 ? -3.467 -14.5 14.148 1 96.56 47 LEU B O 1
ATOM 1440 N N . THR B 1 48 ? -5.41 -14.883 15.133 1 96.88 48 THR B N 1
ATOM 1441 C CA . THR B 1 48 ? -6.25 -14.336 14.07 1 96.88 48 THR B CA 1
ATOM 1442 C C . THR B 1 48 ? -7.219 -13.297 14.625 1 96.88 48 THR B C 1
ATOM 1444 O O . THR B 1 48 ? -7.66 -13.406 15.773 1 96.88 48 THR B O 1
ATOM 1447 N N . ILE B 1 49 ? -7.465 -12.305 13.859 1 96.81 49 ILE B N 1
ATOM 1448 C CA . ILE B 1 49 ? -8.375 -11.258 14.312 1 96.81 49 ILE B CA 1
ATOM 1449 C C . ILE B 1 49 ? -9.414 -10.977 13.234 1 96.81 49 ILE B C 1
ATOM 1451 O O . ILE B 1 49 ? -9.273 -11.43 12.094 1 96.81 49 ILE B O 1
ATOM 1455 N N . THR B 1 50 ? -10.469 -10.25 13.648 1 96.88 50 THR B N 1
ATOM 1456 C CA . THR B 1 50 ? -11.469 -9.758 12.703 1 96.88 50 THR B CA 1
ATOM 1457 C C . THR B 1 50 ? -11.055 -8.406 12.133 1 96.88 50 THR B C 1
ATOM 1459 O O . THR B 1 50 ? -10.141 -7.762 12.648 1 96.88 50 THR B O 1
ATOM 1462 N N . GLN B 1 51 ? -11.758 -8 11.07 1 93.5 51 GLN B N 1
ATOM 1463 C CA . GLN B 1 51 ? -11.5 -6.68 10.5 1 93.5 51 GLN B CA 1
ATOM 1464 C C . GLN B 1 51 ? -11.766 -5.582 11.531 1 93.5 51 GLN B C 1
ATOM 1466 O O . GLN B 1 51 ? -11.031 -4.594 11.594 1 93.5 51 GLN B O 1
ATOM 1471 N N . ASP B 1 52 ? -12.82 -5.738 12.312 1 95.25 52 ASP B N 1
ATOM 1472 C CA . ASP B 1 52 ? -13.148 -4.75 13.336 1 95.25 52 ASP B CA 1
ATOM 1473 C C . ASP B 1 52 ? -12.016 -4.617 14.352 1 95.25 52 ASP B C 1
ATOM 1475 O O . ASP B 1 52 ? -11.695 -3.508 14.781 1 95.25 52 ASP B O 1
ATOM 1479 N N . GLN B 1 53 ? -11.453 -5.707 14.688 1 96.44 53 GLN B N 1
ATOM 1480 C CA . GLN B 1 53 ? -10.328 -5.684 15.617 1 96.44 53 GLN B CA 1
ATOM 1481 C C . GLN B 1 53 ? -9.109 -5.016 14.984 1 96.44 53 GLN B C 1
ATOM 1483 O O . GLN B 1 53 ? -8.414 -4.238 15.648 1 96.44 53 GLN B O 1
ATOM 1488 N N . ALA B 1 54 ? -8.875 -5.328 13.766 1 95.75 54 ALA B N 1
ATOM 1489 C CA . ALA B 1 54 ? -7.773 -4.684 13.055 1 95.75 54 ALA B CA 1
ATOM 1490 C C . ALA B 1 54 ? -7.953 -3.166 13.023 1 95.75 54 ALA B C 1
ATOM 1492 O O . ALA B 1 54 ? -6.996 -2.418 13.219 1 95.75 54 ALA B O 1
ATOM 1493 N N . ASP B 1 55 ? -9.234 -2.775 12.836 1 93.5 55 ASP B N 1
ATOM 1494 C CA . ASP B 1 55 ? -9.539 -1.348 12.805 1 93.5 55 ASP B CA 1
ATOM 1495 C C . ASP B 1 55 ? -9.289 -0.704 14.164 1 93.5 55 ASP B C 1
ATOM 1497 O O . ASP B 1 55 ? -8.773 0.41 14.242 1 93.5 55 ASP B O 1
ATOM 1501 N N . ALA B 1 56 ? -9.625 -1.366 15.203 1 94.81 56 ALA B N 1
ATOM 1502 C CA . ALA B 1 56 ? -9.391 -0.859 16.547 1 94.81 56 ALA B CA 1
ATOM 1503 C C . ALA B 1 56 ? -7.895 -0.747 16.844 1 94.81 56 ALA B C 1
ATOM 1505 O O . ALA B 1 56 ? -7.449 0.224 17.469 1 94.81 56 ALA B O 1
ATOM 1506 N N . PHE B 1 57 ? -7.098 -1.755 16.422 1 95.94 57 PHE B N 1
ATOM 1507 C CA . PHE B 1 57 ? -5.648 -1.69 16.562 1 95.94 57 PHE B CA 1
ATOM 1508 C C . PHE B 1 57 ? -5.086 -0.476 15.836 1 95.94 57 PHE B C 1
ATOM 1510 O O . PHE B 1 57 ? -4.219 0.223 16.359 1 95.94 57 PHE B O 1
ATOM 1517 N N . LEU B 1 58 ? -5.633 -0.25 14.641 1 94.94 58 LEU B N 1
ATOM 1518 C CA . LEU B 1 58 ? -5.148 0.878 13.852 1 94.94 58 LEU B CA 1
ATOM 1519 C C . LEU B 1 58 ? -5.398 2.195 14.578 1 94.94 58 LEU B C 1
ATOM 1521 O O . LEU B 1 58 ? -4.527 3.068 14.609 1 94.94 58 LEU B O 1
ATOM 1525 N N . GLU B 1 59 ? -6.555 2.348 15.18 1 94.06 59 GLU B N 1
ATOM 1526 C CA . GLU B 1 59 ? -6.879 3.562 15.922 1 94.06 59 GLU B CA 1
ATOM 1527 C C . GLU B 1 59 ? -5.887 3.797 17.062 1 94.06 59 GLU B C 1
ATOM 1529 O O . GLU B 1 59 ? -5.477 4.934 17.312 1 94.06 59 GLU B O 1
ATOM 1534 N N . SER B 1 60 ? -5.531 2.736 17.672 1 94.94 60 SER B N 1
ATOM 1535 C CA . SER B 1 60 ? -4.547 2.846 18.75 1 94.94 60 SER B CA 1
ATOM 1536 C C . SER B 1 60 ? -3.158 3.143 18.188 1 94.94 60 SER B C 1
ATOM 1538 O O . SER B 1 60 ? -2.412 3.938 18.766 1 94.94 60 SER B O 1
ATOM 1540 N N . ASP B 1 61 ? -2.84 2.543 17.109 1 95.44 61 ASP B N 1
ATOM 1541 C CA . ASP B 1 61 ? -1.502 2.621 16.531 1 95.44 61 ASP B CA 1
ATOM 1542 C C . ASP B 1 61 ? -1.226 4.012 15.977 1 95.44 61 ASP B C 1
ATOM 1544 O O . ASP B 1 61 ? -0.068 4.426 15.859 1 95.44 61 ASP B O 1
ATOM 1548 N N . VAL B 1 62 ? -2.301 4.762 15.648 1 96.94 62 VAL B N 1
ATOM 1549 C CA . VAL B 1 62 ? -2.086 6.066 15.039 1 96.94 62 VAL B CA 1
ATOM 1550 C C . VAL B 1 62 ? -1.949 7.129 16.125 1 96.94 62 VAL B C 1
ATOM 1552 O O . VAL B 1 62 ? -1.701 8.305 15.828 1 96.94 62 VAL B O 1
ATOM 1555 N N . ALA B 1 63 ? -2.021 6.809 17.406 1 96.62 63 ALA B N 1
ATOM 1556 C CA . ALA B 1 63 ? -2.012 7.766 18.516 1 96.62 63 ALA B CA 1
ATOM 1557 C C . ALA B 1 63 ? -0.71 8.562 18.531 1 96.62 63 ALA B C 1
ATOM 1559 O O . ALA B 1 63 ? -0.716 9.766 18.797 1 96.62 63 ALA B O 1
ATOM 1560 N N . GLY B 1 64 ? 0.396 7.902 18.297 1 97.31 64 GLY B N 1
ATOM 1561 C CA . GLY B 1 64 ? 1.666 8.609 18.25 1 97.31 64 GLY B CA 1
ATOM 1562 C C . GLY B 1 64 ? 1.733 9.625 17.125 1 97.31 64 GLY B C 1
ATOM 1563 O O . GLY B 1 64 ? 2.27 10.719 17.312 1 97.31 64 GLY B O 1
ATOM 1564 N N . SER B 1 65 ? 1.177 9.242 16 1 98.19 65 SER B N 1
ATOM 1565 C CA . SER B 1 65 ? 1.126 10.164 14.867 1 98.19 65 SER B CA 1
ATOM 1566 C C . SER B 1 65 ? 0.227 11.359 15.164 1 98.19 65 SER B C 1
ATOM 1568 O O . SER B 1 65 ? 0.562 12.492 14.82 1 98.19 65 SER B O 1
ATOM 1570 N N . VAL B 1 66 ? -0.923 11.047 15.812 1 98.38 66 VAL B N 1
ATOM 1571 C CA . VAL B 1 66 ? -1.853 12.094 16.219 1 98.38 66 VAL B CA 1
ATOM 1572 C C . VAL B 1 66 ? -1.153 13.07 17.156 1 98.38 66 VAL B C 1
ATOM 1574 O O . VAL B 1 66 ? -1.204 14.281 16.953 1 98.38 66 VAL B O 1
ATOM 1577 N N . ALA B 1 67 ? -0.46 12.562 18.109 1 98.25 67 ALA B N 1
ATOM 1578 C CA . ALA B 1 67 ? 0.249 13.391 19.078 1 98.25 67 ALA B CA 1
ATOM 1579 C C . ALA B 1 67 ? 1.332 14.227 18.406 1 98.25 67 ALA B C 1
ATOM 1581 O O . ALA B 1 67 ? 1.509 15.406 18.719 1 98.25 67 ALA B O 1
ATOM 1582 N N . CYS B 1 68 ? 2.006 13.641 17.5 1 98.56 68 CYS B N 1
ATOM 1583 C CA . CYS B 1 68 ? 3.074 14.32 16.766 1 98.56 68 CYS B CA 1
ATOM 1584 C C . CYS B 1 68 ? 2.535 15.516 15.992 1 98.56 68 CYS B C 1
ATOM 1586 O O . CYS B 1 68 ? 3.068 16.625 16.109 1 98.56 68 CYS B O 1
ATOM 1588 N N . VAL B 1 69 ? 1.457 15.258 15.25 1 98.75 69 VAL B N 1
ATOM 1589 C CA . VAL B 1 69 ? 0.897 16.328 14.43 1 98.75 69 VAL B CA 1
ATOM 1590 C C . VAL B 1 69 ? 0.338 17.438 15.328 1 98.75 69 VAL B C 1
ATOM 1592 O O . VAL B 1 69 ? 0.543 18.625 15.07 1 98.75 69 VAL B O 1
ATOM 1595 N N . ASN B 1 70 ? -0.297 17.047 16.438 1 98.62 70 ASN B N 1
ATOM 1596 C CA . ASN B 1 70 ? -0.816 18.031 17.375 1 98.62 70 ASN B CA 1
ATOM 1597 C C . ASN B 1 70 ? 0.302 18.875 17.984 1 98.62 70 ASN B C 1
ATOM 1599 O O . ASN B 1 70 ? 0.11 20.062 18.25 1 98.62 70 ASN B O 1
ATOM 1603 N N . ARG B 1 71 ? 1.424 18.297 18.094 1 98.25 71 ARG B N 1
ATOM 1604 C CA . ARG B 1 71 ? 2.555 19 18.703 1 98.25 71 ARG B CA 1
ATOM 1605 C C . ARG B 1 71 ? 3.23 19.922 17.688 1 98.25 71 ARG B C 1
ATOM 1607 O O . ARG B 1 71 ? 3.617 21.047 18.031 1 98.25 71 ARG B O 1
ATOM 1614 N N . LEU B 1 72 ? 3.328 19.547 16.469 1 98.44 72 LEU B N 1
ATOM 1615 C CA . LEU B 1 72 ? 4.18 20.219 15.492 1 98.44 72 LEU B CA 1
ATOM 1616 C C . LEU B 1 72 ? 3.414 21.328 14.773 1 98.44 72 LEU B C 1
ATOM 1618 O O . LEU B 1 72 ? 4.008 22.312 14.32 1 98.44 72 LEU B O 1
ATOM 1622 N N . VAL B 1 73 ? 2.105 21.094 14.602 1 98.56 73 VAL B N 1
ATOM 1623 C CA . VAL B 1 73 ? 1.328 22.047 13.82 1 98.56 73 VAL B CA 1
ATOM 1624 C C . VAL B 1 73 ? 0.843 23.188 14.711 1 98.56 73 VAL B C 1
ATOM 1626 O O . VAL B 1 73 ? 0.172 22.938 15.719 1 98.56 73 VAL B O 1
ATOM 1629 N N . THR B 1 74 ? 1.181 24.391 14.297 1 97.88 74 THR B N 1
ATOM 1630 C CA . THR B 1 74 ? 0.834 25.562 15.102 1 97.88 74 THR B CA 1
ATOM 1631 C C . THR B 1 74 ? -0.201 26.422 14.391 1 97.88 74 THR B C 1
ATOM 1633 O O . THR B 1 74 ? -0.847 27.266 15.016 1 97.88 74 THR B O 1
ATOM 1636 N N . ALA B 1 75 ? -0.33 26.281 13.109 1 97.44 75 ALA B N 1
ATOM 1637 C CA . ALA B 1 75 ? -1.316 27.047 12.344 1 97.44 75 ALA B CA 1
ATOM 1638 C C . ALA B 1 75 ? -2.729 26.516 12.594 1 97.44 75 ALA B C 1
ATOM 1640 O O . ALA B 1 75 ? -2.902 25.406 13.094 1 97.44 75 ALA B O 1
ATOM 1641 N N . ASN B 1 76 ? -3.688 27.375 12.344 1 96.75 76 ASN B N 1
ATOM 1642 C CA . ASN B 1 76 ? -5.07 26.922 12.328 1 96.75 76 ASN B CA 1
ATOM 1643 C C . ASN B 1 76 ? -5.367 26.062 11.102 1 96.75 76 ASN B C 1
ATOM 1645 O O . ASN B 1 76 ? -5.316 26.562 9.969 1 96.75 76 ASN B O 1
ATOM 1649 N N . ILE B 1 77 ? -5.652 24.812 11.383 1 97.81 77 ILE B N 1
ATOM 1650 C CA . ILE B 1 77 ? -5.938 23.922 10.266 1 97.81 77 ILE B CA 1
ATOM 1651 C C . ILE B 1 77 ? -7.312 23.281 10.461 1 97.81 77 ILE B C 1
ATOM 1653 O O . ILE B 1 77 ? -7.918 23.406 11.523 1 97.81 77 ILE B O 1
ATOM 1657 N N . ASN B 1 78 ? -7.809 22.688 9.375 1 97.62 78 ASN B N 1
ATOM 1658 C CA . ASN B 1 78 ? -9.078 21.969 9.484 1 97.62 78 ASN B CA 1
ATOM 1659 C C . ASN B 1 78 ? -8.859 20.484 9.664 1 97.62 78 ASN B C 1
ATOM 1661 O O . ASN B 1 78 ? -7.719 20 9.648 1 97.62 78 ASN B O 1
ATOM 1665 N N . GLN B 1 79 ? -9.938 19.688 9.836 1 98 79 GLN B N 1
ATOM 1666 C CA . GLN B 1 79 ? -9.875 18.266 10.164 1 98 79 GLN B CA 1
ATOM 1667 C C . GLN B 1 79 ? -9.227 17.469 9.039 1 98 79 GLN B C 1
ATOM 1669 O O . GLN B 1 79 ? -8.453 16.547 9.289 1 98 79 GLN B O 1
ATOM 1674 N N . ASN B 1 80 ? -9.523 17.797 7.781 1 98.38 80 ASN B N 1
ATOM 1675 C CA . ASN B 1 80 ? -8.961 17.078 6.645 1 98.38 80 ASN B CA 1
ATOM 1676 C C . ASN B 1 80 ? -7.457 17.297 6.531 1 98.38 80 ASN B C 1
ATOM 1678 O O . ASN B 1 80 ? -6.715 16.375 6.199 1 98.38 80 ASN B O 1
ATOM 1682 N N . GLN B 1 81 ? -7.051 18.562 6.785 1 98.56 81 GLN B N 1
ATOM 1683 C CA . GLN B 1 81 ? -5.621 18.844 6.797 1 98.56 81 GLN B CA 1
ATOM 1684 C C . GLN B 1 81 ? -4.91 18.047 7.895 1 98.56 81 GLN B C 1
ATOM 1686 O O . GLN B 1 81 ? -3.859 17.453 7.656 1 98.56 81 GLN B O 1
ATOM 1691 N N . PHE B 1 82 ? -5.543 18.047 9.055 1 98.69 82 PHE B N 1
ATOM 1692 C CA . PHE B 1 82 ? -5.004 17.281 10.164 1 98.69 82 PHE B CA 1
ATOM 1693 C C . PHE B 1 82 ? -4.902 15.797 9.805 1 98.69 82 PHE B C 1
ATOM 1695 O O . PHE B 1 82 ? -3.852 15.18 9.984 1 98.69 82 PHE B O 1
ATOM 1702 N N . ASP B 1 83 ? -5.957 15.258 9.219 1 98.56 83 ASP B N 1
ATOM 1703 C CA . ASP B 1 83 ? -6.02 13.844 8.875 1 98.56 83 ASP B CA 1
ATOM 1704 C C . ASP B 1 83 ? -4.938 13.477 7.859 1 98.56 83 ASP B C 1
ATOM 1706 O O . ASP B 1 83 ? -4.293 12.43 7.984 1 98.56 83 ASP B O 1
ATOM 1710 N N . ALA B 1 84 ? -4.715 14.297 6.879 1 98.62 84 ALA B N 1
ATOM 1711 C CA . ALA B 1 84 ? -3.697 14.055 5.863 1 98.62 84 ALA B CA 1
ATOM 1712 C C . ALA B 1 84 ? -2.301 14.023 6.48 1 98.62 84 ALA B C 1
ATOM 1714 O O . ALA B 1 84 ? -1.485 13.164 6.145 1 98.62 84 ALA B O 1
ATOM 1715 N N . LEU B 1 85 ? -2.086 14.938 7.402 1 98.81 85 LEU B N 1
ATOM 1716 C CA . LEU B 1 85 ? -0.783 15.008 8.055 1 98.81 85 LEU B CA 1
ATOM 1717 C C . LEU B 1 85 ? -0.56 13.805 8.961 1 98.81 85 LEU B C 1
ATOM 1719 O O . LEU B 1 85 ? 0.558 13.297 9.062 1 98.81 85 LEU B O 1
ATOM 1723 N N . VAL B 1 86 ? -1.597 13.328 9.602 1 98.62 86 VAL B N 1
ATOM 1724 C CA . VAL B 1 86 ? -1.472 12.156 10.469 1 98.62 86 VAL B CA 1
ATOM 1725 C C . VAL B 1 86 ? -1.124 10.93 9.625 1 98.62 86 VAL B C 1
ATOM 1727 O O . VAL B 1 86 ? -0.256 10.141 10 1 98.62 86 VAL B O 1
ATOM 1730 N N . ASP B 1 87 ? -1.775 10.742 8.5 1 98.12 87 ASP B N 1
ATOM 1731 C CA . ASP B 1 87 ? -1.436 9.625 7.621 1 98.12 87 ASP B CA 1
ATOM 1732 C C . ASP B 1 87 ? 0.02 9.703 7.164 1 98.12 87 ASP B C 1
ATOM 1734 O O . ASP B 1 87 ? 0.729 8.695 7.152 1 98.12 87 ASP B O 1
ATOM 1738 N N . PHE B 1 88 ? 0.464 10.945 6.832 1 98.44 88 PHE B N 1
ATOM 1739 C CA . PHE B 1 88 ? 1.838 11.188 6.41 1 98.44 88 PHE B CA 1
ATOM 1740 C C . PHE B 1 88 ? 2.82 10.758 7.492 1 98.44 88 PHE B C 1
ATOM 1742 O O . PHE B 1 88 ? 3.77 10.023 7.219 1 98.44 88 PHE B O 1
ATOM 1749 N N . VAL B 1 89 ? 2.531 11.125 8.75 1 98.12 89 VAL B N 1
ATOM 1750 C CA . VAL B 1 89 ? 3.402 10.805 9.875 1 98.12 89 VAL B CA 1
ATOM 1751 C C . VAL B 1 89 ? 3.342 9.305 10.156 1 98.12 89 VAL B C 1
ATOM 1753 O O . VAL B 1 89 ? 4.359 8.68 10.461 1 98.12 89 VAL B O 1
ATOM 1756 N N . PHE B 1 90 ? 2.176 8.742 10.023 1 96.25 90 PHE B N 1
ATOM 1757 C CA . PHE B 1 90 ? 2.016 7.309 10.266 1 96.25 90 PHE B CA 1
ATOM 1758 C C . PHE B 1 90 ? 2.885 6.5 9.312 1 96.25 90 PHE B C 1
ATOM 1760 O O . PHE B 1 90 ? 3.504 5.512 9.711 1 96.25 90 PHE B O 1
ATOM 1767 N N . ASN B 1 91 ? 2.979 6.91 8.102 1 94.31 91 ASN B N 1
ATOM 1768 C CA . ASN B 1 91 ? 3.719 6.203 7.059 1 94.31 91 ASN B CA 1
ATOM 1769 C C . ASN B 1 91 ? 5.215 6.5 7.133 1 94.31 91 ASN B C 1
ATOM 1771 O O . ASN B 1 91 ? 6.039 5.598 6.977 1 94.31 91 ASN B O 1
ATOM 1775 N N . LEU B 1 92 ? 5.602 7.836 7.496 1 95.12 92 LEU B N 1
ATOM 1776 C CA . LEU B 1 92 ? 6.988 8.242 7.281 1 95.12 92 LEU B CA 1
ATOM 1777 C C . LEU B 1 92 ? 7.676 8.555 8.609 1 95.12 92 LEU B C 1
ATOM 1779 O O . LEU B 1 92 ? 8.906 8.656 8.664 1 95.12 92 LEU B O 1
ATOM 1783 N N . GLY B 1 93 ? 6.875 8.766 9.641 1 95.81 93 GLY B N 1
ATOM 1784 C CA . GLY B 1 93 ? 7.445 9.07 10.945 1 95.81 93 GLY B CA 1
ATOM 1785 C C . GLY B 1 93 ? 7.414 10.547 11.281 1 95.81 93 GLY B C 1
ATOM 1786 O O . GLY B 1 93 ? 7.438 11.391 10.383 1 95.81 93 GLY B O 1
ATOM 1787 N N . CYS B 1 94 ? 7.461 10.812 12.547 1 98 94 CYS B N 1
ATOM 1788 C CA . CYS B 1 94 ? 7.371 12.172 13.078 1 98 94 CYS B CA 1
ATOM 1789 C C . CYS B 1 94 ? 8.57 13 12.648 1 98 94 CYS B C 1
ATOM 1791 O O . CYS B 1 94 ? 8.438 14.195 12.367 1 98 94 CYS B O 1
ATOM 1793 N N . ALA B 1 95 ? 9.703 12.398 12.547 1 97.75 95 ALA B N 1
ATOM 1794 C CA . ALA B 1 95 ? 10.922 13.102 12.172 1 97.75 95 ALA B CA 1
ATOM 1795 C C . ALA B 1 95 ? 10.82 13.656 10.758 1 97.75 95 ALA B C 1
ATOM 1797 O O . ALA B 1 95 ? 11.289 14.766 10.484 1 97.75 95 ALA B O 1
ATOM 1798 N N . 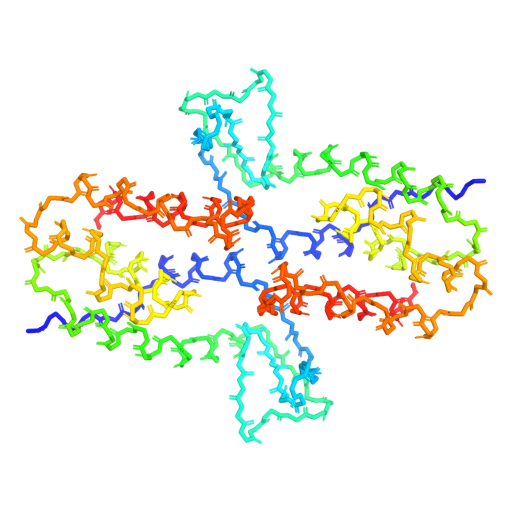SER B 1 96 ? 10.195 12.867 9.883 1 97.5 96 SER B N 1
ATOM 1799 C CA . SER B 1 96 ? 10.039 13.312 8.5 1 97.5 96 SER B CA 1
ATOM 1800 C C . SER B 1 96 ? 9.203 14.586 8.422 1 97.5 96 SER B C 1
ATOM 1802 O O . SER B 1 96 ? 9.562 15.531 7.715 1 97.5 96 SER B O 1
ATOM 1804 N N . LEU B 1 97 ? 8.102 14.617 9.188 1 98.5 97 LEU B N 1
ATOM 1805 C CA . LEU B 1 97 ? 7.273 15.82 9.172 1 98.5 97 LEU B CA 1
ATOM 1806 C C . LEU B 1 97 ? 8 16.984 9.828 1 98.5 97 LEU B C 1
ATOM 1808 O O . LEU B 1 97 ? 8.023 18.094 9.273 1 98.5 97 LEU B O 1
ATOM 1812 N N . SER B 1 98 ? 8.688 16.734 10.922 1 98.5 98 SER B N 1
ATOM 1813 C CA . SER B 1 98 ? 9.289 17.797 11.719 1 98.5 98 SER B CA 1
ATOM 1814 C C . SER B 1 98 ? 10.344 18.547 10.922 1 98.5 98 SER B C 1
ATOM 1816 O O . SER B 1 98 ? 10.547 19.75 11.117 1 98.5 98 SER B O 1
ATOM 1818 N N . GLN B 1 99 ? 10.938 17.906 9.914 1 97.81 99 GLN B N 1
ATOM 1819 C CA . GLN B 1 99 ? 12.039 18.531 9.18 1 97.81 99 GLN B CA 1
ATOM 1820 C C . GLN B 1 99 ? 11.602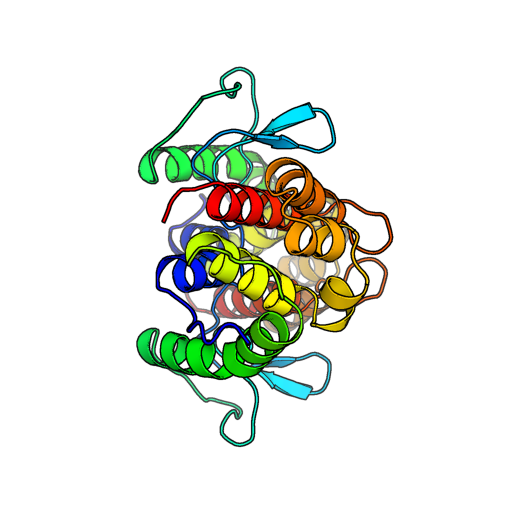 18.922 7.77 1 97.81 99 GLN B C 1
ATOM 1822 O O . GLN B 1 99 ? 12.43 19.328 6.953 1 97.81 99 GLN B O 1
ATOM 1827 N N . SER B 1 100 ? 10.406 18.906 7.551 1 98.38 100 SER B N 1
ATOM 1828 C CA . SER B 1 100 ? 9.945 19.016 6.168 1 98.38 100 SER B CA 1
ATOM 1829 C C . SER B 1 100 ? 9.602 20.453 5.805 1 98.38 100 SER B C 1
ATOM 1831 O O . SER B 1 100 ? 9.188 21.234 6.668 1 98.38 100 SER B O 1
ATOM 1833 N N . THR B 1 101 ? 9.758 20.766 4.473 1 98.62 101 THR B N 1
ATOM 1834 C CA . THR B 1 101 ? 9.172 21.969 3.887 1 98.62 101 THR B CA 1
ATOM 1835 C C . THR B 1 101 ? 7.652 21.953 4.02 1 98.62 101 THR B C 1
ATOM 1837 O O . THR B 1 101 ? 7.031 23 4.199 1 98.62 101 THR B O 1
ATOM 1840 N N . LEU B 1 102 ? 7.039 20.781 4.035 1 98.69 102 LEU B N 1
ATOM 1841 C CA . LEU B 1 102 ? 5.602 20.609 4.215 1 98.69 102 LEU B CA 1
ATOM 1842 C C . LEU B 1 102 ? 5.137 21.266 5.512 1 98.69 102 LEU B C 1
ATOM 1844 O O . LEU B 1 102 ? 4.242 22.125 5.496 1 98.69 102 LEU B O 1
ATOM 1848 N N . LEU B 1 103 ? 5.797 20.938 6.586 1 98.75 103 LEU B N 1
ATOM 1849 C CA . LEU B 1 103 ? 5.41 21.5 7.879 1 98.75 103 LEU B CA 1
ATOM 1850 C C . LEU B 1 103 ? 5.609 23.016 7.895 1 98.75 103 LEU B C 1
ATOM 1852 O O . LEU B 1 103 ? 4.793 23.75 8.453 1 98.75 103 LEU B O 1
ATOM 1856 N N . ARG B 1 104 ? 6.727 23.469 7.277 1 98.75 104 ARG B N 1
ATOM 1857 C CA . ARG B 1 104 ? 6.98 24.906 7.234 1 98.75 104 ARG B CA 1
ATOM 1858 C C . ARG B 1 104 ? 5.836 25.641 6.547 1 98.75 104 ARG B C 1
ATOM 1860 O O . ARG B 1 104 ? 5.324 26.625 7.07 1 98.75 104 ARG B O 1
ATOM 1867 N N . TYR B 1 105 ? 5.43 25.125 5.391 1 98.81 105 TYR B N 1
ATOM 1868 C CA . TYR B 1 105 ? 4.336 25.75 4.656 1 98.81 105 TYR B CA 1
ATOM 1869 C C . TYR B 1 105 ? 3.029 25.656 5.441 1 98.81 105 TYR B C 1
ATOM 1871 O O . TYR B 1 105 ? 2.232 26.594 5.441 1 98.81 105 TYR B O 1
ATOM 1879 N N . VAL B 1 106 ? 2.779 24.516 6.164 1 98.62 106 VAL B N 1
ATOM 1880 C CA . VAL B 1 106 ? 1.574 24.375 6.973 1 98.62 106 VAL B CA 1
ATOM 1881 C C . VAL B 1 106 ? 1.553 25.453 8.062 1 98.62 106 VAL B C 1
ATOM 1883 O O . VAL B 1 106 ? 0.567 26.172 8.203 1 98.62 106 VAL B O 1
ATOM 1886 N N . ASN B 1 107 ? 2.646 25.641 8.727 1 98.5 107 ASN B N 1
ATOM 1887 C CA . ASN B 1 107 ? 2.674 26.5 9.906 1 98.5 107 ASN B CA 1
ATOM 1888 C C . ASN B 1 107 ? 2.701 27.984 9.523 1 98.5 107 ASN B C 1
ATOM 1890 O O . ASN B 1 107 ? 2.412 28.844 10.352 1 98.5 107 ASN B O 1
ATOM 1894 N N . THR B 1 108 ? 3.051 28.266 8.273 1 98.31 108 THR B N 1
ATOM 1895 C CA . THR B 1 108 ? 2.979 29.656 7.809 1 98.31 108 THR B CA 1
ATOM 1896 C C . THR B 1 108 ? 1.633 29.922 7.145 1 98.31 108 THR B C 1
ATOM 1898 O O . THR B 1 108 ? 1.374 31.047 6.691 1 98.31 108 THR B O 1
ATOM 1901 N N . GLY B 1 109 ? 0.832 28.891 7.008 1 97.88 109 GLY B N 1
ATOM 1902 C CA . GLY B 1 109 ? -0.497 29.078 6.445 1 97.88 109 GLY B CA 1
ATOM 1903 C C . GLY B 1 109 ? -0.514 29.016 4.93 1 97.88 109 GLY B C 1
ATOM 1904 O O . GLY B 1 109 ? -1.515 29.375 4.301 1 97.88 109 GLY B O 1
ATOM 1905 N N . ASP B 1 110 ? 0.597 28.656 4.34 1 98.25 110 ASP B N 1
ATOM 1906 C CA . ASP B 1 110 ? 0.687 28.484 2.891 1 98.25 110 ASP B CA 1
ATOM 1907 C C . ASP B 1 110 ? 0.186 27.109 2.459 1 98.25 110 ASP B C 1
ATOM 1909 O O . ASP B 1 110 ? 0.951 26.312 1.921 1 98.25 110 ASP B O 1
ATOM 1913 N N . PHE B 1 111 ? -1.141 26.922 2.564 1 98.19 111 PHE B N 1
ATOM 1914 C CA . PHE B 1 111 ? -1.723 25.594 2.463 1 98.19 111 PHE B CA 1
ATOM 1915 C C . PHE B 1 111 ? -1.652 25.078 1.029 1 98.19 111 PHE B C 1
ATOM 1917 O O . PHE B 1 111 ? -1.481 23.875 0.801 1 98.19 111 PHE B O 1
ATOM 1924 N N . ALA B 1 112 ? -1.775 25.984 0.066 1 97.38 112 ALA B N 1
ATOM 1925 C CA . ALA B 1 112 ? -1.66 25.547 -1.321 1 97.38 112 ALA B CA 1
ATOM 1926 C C . ALA B 1 112 ? -0.259 25.016 -1.613 1 97.38 112 ALA B C 1
ATOM 1928 O O . ALA B 1 112 ? -0.105 23.953 -2.229 1 97.38 112 ALA B O 1
ATOM 1929 N N . ASP B 1 113 ? 0.733 25.734 -1.143 1 98.06 113 ASP B N 1
ATOM 1930 C CA . ASP B 1 113 ? 2.115 25.297 -1.302 1 98.06 113 ASP B CA 1
ATOM 1931 C C . ASP B 1 113 ? 2.377 24.016 -0.508 1 98.06 113 ASP B C 1
ATOM 1933 O O . ASP B 1 113 ? 3.078 23.125 -0.98 1 98.06 113 ASP B O 1
ATOM 1937 N N . ALA B 1 114 ? 1.802 23.922 0.687 1 98.69 114 ALA B N 1
ATOM 1938 C CA . ALA B 1 114 ? 1.962 22.719 1.512 1 98.69 114 ALA B CA 1
ATOM 1939 C C . ALA B 1 114 ? 1.464 21.484 0.78 1 98.69 114 ALA B C 1
ATOM 1941 O O . ALA B 1 114 ? 2.125 20.438 0.792 1 98.69 114 ALA B O 1
ATOM 1942 N N . ALA B 1 115 ? 0.361 21.594 0.105 1 97.56 115 ALA B N 1
ATOM 1943 C CA . ALA B 1 115 ? -0.24 20.453 -0.592 1 97.56 115 ALA B CA 1
ATOM 1944 C C . ALA B 1 115 ? 0.701 19.906 -1.66 1 97.56 115 ALA B C 1
ATOM 1946 O O . ALA B 1 115 ? 0.745 18.703 -1.894 1 97.56 115 ALA B O 1
ATOM 1947 N N . THR B 1 116 ? 1.479 20.766 -2.252 1 95.56 116 THR B N 1
ATOM 1948 C CA . THR B 1 116 ? 2.367 20.328 -3.328 1 95.56 116 THR B CA 1
ATOM 1949 C C . THR B 1 116 ? 3.568 19.578 -2.768 1 95.56 116 THR B C 1
ATOM 1951 O O . THR B 1 116 ? 4.281 18.891 -3.51 1 95.56 116 THR B O 1
ATOM 1954 N N . GLN B 1 117 ? 3.807 19.688 -1.457 1 97.88 117 GLN B N 1
ATOM 1955 C CA . GLN B 1 117 ? 5.012 19.125 -0.856 1 97.88 117 GLN B CA 1
ATOM 1956 C C . GLN B 1 117 ? 4.855 17.641 -0.601 1 97.88 117 GLN B C 1
ATOM 1958 O O . GLN B 1 117 ? 5.848 16.906 -0.478 1 97.88 117 GLN B O 1
ATOM 1963 N N . PHE B 1 118 ? 3.58 17.109 -0.538 1 97.38 118 PHE B N 1
ATOM 1964 C CA . PHE B 1 118 ? 3.371 15.688 -0.258 1 97.38 118 PHE B CA 1
ATOM 1965 C C . PHE B 1 118 ? 4.098 14.82 -1.28 1 97.38 118 PHE B C 1
ATOM 1967 O O . PHE B 1 118 ? 4.773 13.859 -0.916 1 97.38 118 PHE B O 1
ATOM 1974 N N . LEU B 1 119 ? 4.086 15.195 -2.557 1 94.25 119 LEU B N 1
ATOM 1975 C CA . LEU B 1 119 ? 4.57 14.359 -3.646 1 94.25 119 LEU B CA 1
ATOM 1976 C C . LEU B 1 119 ? 6.094 14.266 -3.625 1 94.25 119 LEU B C 1
ATOM 1978 O O . LEU B 1 119 ? 6.672 13.391 -4.273 1 94.25 119 LEU B O 1
ATOM 1982 N N . ARG B 1 120 ? 6.766 15.102 -2.828 1 94.5 120 ARG B N 1
ATOM 1983 C CA . ARG B 1 120 ? 8.219 15.047 -2.711 1 94.5 120 ARG B CA 1
ATOM 1984 C C . ARG B 1 120 ? 8.664 13.852 -1.875 1 94.5 120 ARG B C 1
ATOM 1986 O O . ARG B 1 120 ? 9.844 13.516 -1.851 1 94.5 120 ARG B O 1
ATOM 1993 N N . TRP B 1 121 ? 7.734 13.195 -1.283 1 95.81 121 TRP B N 1
ATOM 1994 C CA . TRP B 1 121 ? 8.047 12.125 -0.346 1 95.81 121 TRP B CA 1
ATOM 1995 C C . TRP B 1 121 ? 7.57 10.773 -0.88 1 95.81 121 TRP B C 1
ATOM 1997 O O . TRP B 1 121 ? 7.121 9.922 -0.113 1 95.81 121 TRP B O 1
ATOM 2007 N N . ASP B 1 122 ? 7.57 10.594 -2.197 1 94.19 122 ASP B N 1
ATOM 2008 C CA . ASP B 1 122 ? 7.066 9.352 -2.789 1 94.19 122 ASP B CA 1
ATOM 2009 C C . ASP B 1 122 ? 8.211 8.453 -3.23 1 94.19 122 ASP B C 1
ATOM 2011 O O . ASP B 1 122 ? 8.039 7.605 -4.113 1 94.19 122 ASP B O 1
ATOM 2015 N N . HIS B 1 123 ? 9.422 8.656 -2.711 1 92.88 123 HIS B N 1
ATOM 2016 C CA . HIS B 1 123 ? 10.57 7.859 -3.135 1 92.88 123 HIS B CA 1
ATOM 2017 C C . HIS B 1 123 ? 11.266 7.219 -1.938 1 92.88 123 HIS B C 1
ATOM 2019 O O . HIS B 1 123 ? 11.164 7.719 -0.816 1 92.88 123 HIS B O 1
ATOM 2025 N N . ILE B 1 124 ? 11.859 6.141 -2.184 1 88.31 124 ILE B N 1
ATOM 2026 C CA . ILE B 1 124 ? 12.773 5.492 -1.253 1 88.31 124 ILE B CA 1
ATOM 2027 C C . ILE B 1 124 ? 14.156 5.371 -1.891 1 88.31 124 ILE B C 1
ATOM 2029 O O . ILE B 1 124 ? 14.312 4.758 -2.949 1 88.31 124 ILE B O 1
ATOM 2033 N N . ARG B 1 125 ? 15.125 5.973 -1.276 1 88.81 125 ARG B N 1
ATOM 2034 C CA . ARG B 1 125 ? 16.5 5.965 -1.753 1 88.81 125 ARG B CA 1
ATOM 2035 C C . ARG B 1 125 ? 16.578 6.363 -3.223 1 88.81 125 ARG B C 1
ATOM 2037 O O . ARG B 1 125 ? 17.188 5.66 -4.031 1 88.81 125 ARG B O 1
ATOM 2044 N N . GLY B 1 126 ? 15.805 7.363 -3.52 1 88.25 126 GLY B N 1
ATOM 2045 C CA . GLY B 1 126 ? 15.922 7.988 -4.828 1 88.25 126 GLY B CA 1
ATOM 2046 C C . GLY B 1 126 ? 15.062 7.316 -5.887 1 88.25 126 GLY B C 1
ATOM 2047 O O . GLY B 1 126 ? 15.023 7.766 -7.031 1 88.25 126 GLY B O 1
ATOM 2048 N N . VAL B 1 127 ? 14.406 6.242 -5.555 1 87 127 VAL B N 1
ATOM 2049 C CA . VAL B 1 127 ? 13.547 5.555 -6.516 1 87 127 VAL B CA 1
ATOM 2050 C C . VAL B 1 127 ? 12.086 5.844 -6.195 1 87 127 VAL B C 1
ATOM 2052 O O . VAL B 1 127 ? 11.648 5.695 -5.051 1 87 127 VAL B O 1
ATOM 2055 N N . VAL B 1 128 ? 11.352 6.293 -7.281 1 89.38 128 VAL B N 1
ATOM 2056 C CA . VAL B 1 128 ? 9.93 6.57 -7.109 1 89.38 128 VAL B CA 1
ATOM 2057 C C . VAL B 1 128 ? 9.164 5.262 -6.953 1 89.38 128 VAL B C 1
ATOM 2059 O O . VAL B 1 128 ? 9.383 4.309 -7.703 1 89.38 128 VAL B O 1
ATOM 2062 N N . ILE B 1 129 ? 8.312 5.234 -5.926 1 87.62 129 ILE B N 1
ATOM 2063 C CA . ILE B 1 129 ? 7.457 4.078 -5.668 1 87.62 129 ILE B CA 1
ATOM 2064 C C . ILE B 1 129 ? 6.004 4.426 -5.98 1 87.62 129 ILE B C 1
ATOM 2066 O O . ILE B 1 129 ? 5.426 5.312 -5.352 1 87.62 129 ILE B O 1
ATOM 2070 N N . SER B 1 130 ? 5.41 3.715 -6.887 1 87.12 130 SER B N 1
ATOM 2071 C CA . SER B 1 130 ? 4.098 4.062 -7.414 1 87.12 130 SER B CA 1
ATOM 2072 C C . SER B 1 130 ? 3.045 4.086 -6.312 1 87.12 130 SER B C 1
ATOM 2074 O O . SER B 1 130 ? 2.201 4.984 -6.27 1 87.12 130 SER B O 1
ATOM 2076 N N . GLY B 1 131 ? 3.107 3.08 -5.434 1 88.81 131 GLY B N 1
ATOM 2077 C CA . GLY B 1 131 ? 2.168 3.066 -4.324 1 88.81 131 GLY B CA 1
ATOM 2078 C C . GLY B 1 131 ? 2.299 4.277 -3.418 1 88.81 131 GLY B C 1
ATOM 2079 O O . GLY B 1 131 ? 1.298 4.801 -2.926 1 88.81 131 GLY B O 1
ATOM 2080 N N . LEU B 1 132 ? 3.496 4.762 -3.277 1 92.12 132 LEU B N 1
ATOM 2081 C CA . LEU B 1 132 ? 3.725 5.961 -2.479 1 92.12 132 LEU B CA 1
ATOM 2082 C C . LEU B 1 132 ? 3.217 7.199 -3.205 1 92.12 132 LEU B C 1
ATOM 2084 O O . LEU B 1 132 ? 2.664 8.109 -2.58 1 92.12 132 LEU B O 1
ATOM 2088 N N . THR B 1 133 ? 3.463 7.203 -4.496 1 93.06 133 THR B N 1
ATOM 2089 C CA . THR B 1 133 ? 2.955 8.328 -5.27 1 93.06 133 THR B CA 1
ATOM 2090 C C . THR B 1 133 ? 1.442 8.461 -5.113 1 93.06 133 THR B C 1
ATOM 2092 O O . THR B 1 133 ? 0.928 9.547 -4.859 1 93.06 133 THR B O 1
ATOM 2095 N N . ARG B 1 134 ? 0.759 7.355 -5.199 1 92.75 134 ARG B N 1
ATOM 2096 C CA . ARG B 1 134 ? -0.692 7.363 -5.047 1 92.75 134 ARG B CA 1
ATOM 2097 C C . ARG B 1 134 ? -1.095 7.801 -3.643 1 92.75 134 ARG B C 1
ATOM 2099 O O . ARG B 1 134 ? -2.057 8.555 -3.473 1 92.75 134 ARG B O 1
ATOM 2106 N N . ARG B 1 135 ? -0.312 7.289 -2.658 1 94.31 135 ARG B N 1
ATOM 2107 C CA . ARG B 1 135 ? -0.629 7.656 -1.281 1 94.31 135 ARG B CA 1
ATOM 2108 C C . ARG B 1 135 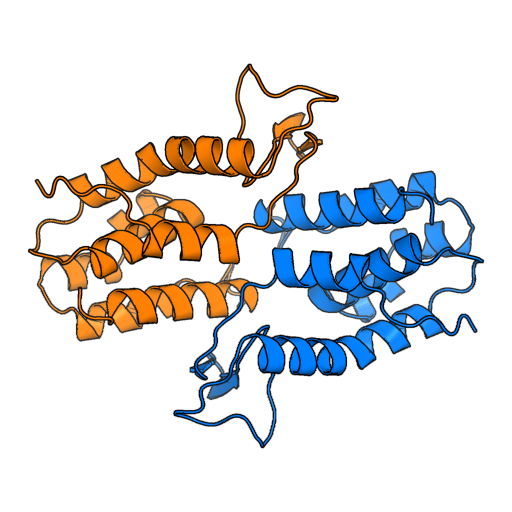? -0.411 9.148 -1.046 1 94.31 135 ARG B C 1
ATOM 2110 O O . ARG B 1 135 ? -1.259 9.82 -0.455 1 94.31 135 ARG B O 1
ATOM 2117 N N . ARG B 1 136 ? 0.614 9.68 -1.559 1 96.44 136 ARG B N 1
ATOM 2118 C CA . ARG B 1 136 ? 0.897 11.109 -1.423 1 96.44 136 ARG B CA 1
ATOM 2119 C C . ARG B 1 136 ? -0.162 11.945 -2.131 1 96.44 136 ARG B C 1
ATOM 2121 O O . ARG B 1 136 ? -0.564 13 -1.63 1 96.44 136 ARG B O 1
ATOM 2128 N N . GLN B 1 137 ? -0.588 11.516 -3.25 1 93.75 137 GLN B N 1
ATOM 2129 C CA . GLN B 1 137 ? -1.646 12.219 -3.973 1 93.75 137 GLN B CA 1
ATOM 2130 C C . GLN B 1 137 ? -2.951 12.211 -3.18 1 93.75 137 GLN B C 1
ATOM 2132 O O . GLN B 1 137 ? -3.65 13.219 -3.115 1 93.75 137 GLN B O 1
ATOM 2137 N N . ALA B 1 138 ? -3.264 11.094 -2.625 1 95.25 138 ALA B N 1
ATOM 2138 C CA . ALA B 1 138 ? -4.469 10.992 -1.809 1 95.25 138 ALA B CA 1
ATOM 2139 C C . ALA B 1 138 ? -4.391 11.922 -0.598 1 95.25 138 ALA B C 1
ATOM 2141 O O . ALA B 1 138 ? -5.375 12.578 -0.244 1 95.25 138 ALA B O 1
ATOM 2142 N N . GLU B 1 139 ? -3.229 11.938 0.011 1 97.69 139 GLU B N 1
ATOM 2143 C CA . GLU B 1 139 ? -3.006 12.836 1.136 1 97.69 139 GLU B CA 1
ATOM 2144 C C . GLU B 1 139 ? -3.162 14.297 0.711 1 97.69 139 GLU B C 1
ATOM 2146 O O . GLU B 1 139 ? -3.846 15.078 1.381 1 97.69 139 GLU B O 1
ATOM 2151 N N . ALA B 1 140 ? -2.578 14.656 -0.404 1 96.75 140 ALA B N 1
ATOM 2152 C CA . ALA B 1 140 ? -2.672 16.016 -0.913 1 96.75 140 ALA B CA 1
ATOM 2153 C C . ALA B 1 140 ? -4.117 16.391 -1.224 1 96.75 140 ALA B C 1
ATOM 2155 O O . ALA B 1 140 ? -4.555 17.516 -0.93 1 96.75 140 ALA B O 1
ATOM 2156 N N . THR B 1 141 ? -4.812 15.484 -1.757 1 94.56 141 THR B N 1
ATOM 2157 C CA . THR B 1 141 ? -6.211 15.719 -2.094 1 94.56 141 THR B CA 1
ATOM 2158 C C . THR B 1 141 ? -7.039 15.953 -0.832 1 94.56 141 THR B C 1
ATOM 2160 O O . THR B 1 141 ? -7.797 16.922 -0.748 1 94.56 141 THR B O 1
ATOM 2163 N N . LEU B 1 142 ? -6.875 15.102 0.148 1 96.62 142 LEU B N 1
ATOM 2164 C CA . LEU B 1 142 ? -7.582 15.266 1.412 1 96.62 142 LEU B CA 1
ATOM 2165 C C . LEU B 1 142 ? -7.211 16.594 2.074 1 96.62 142 LEU B C 1
ATOM 2167 O O . LEU B 1 142 ? -8.078 17.312 2.568 1 96.62 142 LEU B O 1
ATOM 2171 N N . PHE B 1 143 ? -5.918 16.906 2.037 1 98.25 143 PHE B N 1
ATOM 2172 C CA . PHE B 1 143 ? -5.395 18.141 2.617 1 98.25 143 PHE B CA 1
ATOM 2173 C C . PHE B 1 143 ? -6.039 19.359 1.968 1 98.25 143 PHE B C 1
ATOM 2175 O O . PHE B 1 143 ? -6.273 20.375 2.631 1 98.25 143 PHE B O 1
ATOM 2182 N N . GLY B 1 144 ? -6.379 19.203 0.719 1 96.56 144 GLY B N 1
ATOM 2183 C CA . GLY B 1 144 ? -6.953 20.312 -0.02 1 96.56 144 GLY B CA 1
ATOM 2184 C C . GLY B 1 144 ? -8.469 20.344 0.022 1 96.56 144 GLY B C 1
ATOM 2185 O O . GLY B 1 144 ? -9.094 21.281 -0.485 1 96.56 144 GLY B O 1
ATOM 2186 N N . THR B 1 145 ? -9.078 19.297 0.542 1 94.69 145 THR B N 1
ATOM 2187 C CA . THR B 1 145 ? -10.531 19.219 0.627 1 94.69 145 THR B CA 1
ATOM 2188 C C . THR B 1 145 ? -11.055 20 1.828 1 94.69 145 THR B C 1
ATOM 2190 O O . THR B 1 145 ? -10.516 19.891 2.93 1 94.69 145 THR B O 1
ATOM 2193 N N . ALA B 1 146 ? -12.078 20.828 1.659 1 89.31 146 ALA B N 1
ATOM 2194 C CA . ALA B 1 146 ? -12.672 21.609 2.744 1 89.31 146 ALA B CA 1
ATOM 2195 C C . ALA B 1 146 ? -13.281 20.688 3.801 1 89.31 146 ALA B C 1
ATOM 2197 O O . ALA B 1 146 ? -13.695 19.562 3.498 1 89.31 146 ALA B O 1
ATOM 2198 N N . ALA B 1 147 ? -13.242 21.141 5.039 1 81.19 147 ALA B N 1
ATOM 2199 C CA . ALA B 1 147 ? -13.797 20.359 6.133 1 81.19 147 ALA B CA 1
ATOM 2200 C C . ALA B 1 147 ? -15.32 20.328 6.078 1 81.19 147 ALA B C 1
ATOM 2202 O O . ALA B 1 147 ? -15.945 21.281 5.582 1 81.19 147 ALA B O 1
#

Organism: NCBI:txid570835

Foldseek 3Di:
DDPDAQDPLLLVLLPVQQDFAQAWDQDPVGFIAGTSGAGDPVGDHPGGDDNVVSSVSVSVLLVVLLVLLRVLADDDADNLLSSLSSSVCSVPNSVDCNPFPLSVCRNVVVLVVSLVRLQVPQDDPPHGDVSSNVSSNSSSVSSPDDD/DDPDAQDPLLLVLLPVQQDFAFAWDQDPVGFIAGTSGAGDPVGDHPGGDDNVVSSVSVSVLLVVLLVLLRVLADDDADNLLSSLSSSVCSVPNSVDCNPFPLSVCRNVVVLVVSLVRLQVPQDDPPHGDPSSNVSSNSSSVSSPDDD

Radius of gyration: 19.66 Å; Cα contacts (8 Å, |Δi|>4): 484; chains: 2; bounding box: 35×58×47 Å